Protein AF-A0A1Q6UYR3-F1 (afdb_monomer_lite)

Structure (mmCIF, N/CA/C/O backbone):
data_AF-A0A1Q6UYR3-F1
#
_entry.id   AF-A0A1Q6UYR3-F1
#
loop_
_atom_site.group_PDB
_atom_site.id
_atom_site.type_symbol
_atom_site.label_atom_id
_atom_site.label_alt_id
_atom_site.label_comp_id
_atom_site.label_asym_id
_atom_site.label_entity_id
_atom_site.label_seq_id
_atom_site.pdbx_PDB_ins_code
_atom_site.Cartn_x
_atom_site.Cartn_y
_atom_site.Cartn_z
_atom_site.occupancy
_atom_site.B_iso_or_equiv
_atom_site.auth_seq_id
_atom_site.auth_comp_id
_atom_site.auth_asym_id
_atom_site.auth_atom_id
_atom_site.pdbx_PDB_model_num
ATOM 1 N N . ASP A 1 1 ? -1.665 -17.205 -8.097 1.00 84.62 1 ASP A N 1
ATOM 2 C CA . ASP A 1 1 ? -2.607 -16.581 -7.150 1.00 84.62 1 ASP A CA 1
ATOM 3 C C . ASP A 1 1 ? -2.684 -15.087 -7.451 1.00 84.62 1 ASP A C 1
ATOM 5 O O . ASP A 1 1 ? -1.718 -14.364 -7.225 1.00 84.62 1 ASP A O 1
ATOM 9 N N . GLU A 1 2 ? -3.769 -14.660 -8.093 1.00 90.56 2 GLU A N 1
ATOM 10 C CA . GLU A 1 2 ? -3.937 -13.289 -8.588 1.00 90.56 2 GLU A CA 1
ATOM 11 C C . GLU A 1 2 ? -4.269 -12.287 -7.476 1.00 90.56 2 GLU A C 1
ATOM 13 O O . GLU A 1 2 ? -3.701 -11.195 -7.465 1.00 90.56 2 GLU A O 1
ATOM 18 N N . GLU A 1 3 ? -5.131 -12.653 -6.524 1.00 94.44 3 GLU A N 1
ATOM 19 C CA . GLU A 1 3 ? -5.503 -11.768 -5.414 1.00 94.44 3 GLU A CA 1
ATOM 20 C C . GLU A 1 3 ? -4.281 -11.439 -4.555 1.00 94.44 3 GLU A C 1
ATOM 22 O O . GLU A 1 3 ? -4.009 -10.272 -4.271 1.00 94.44 3 GLU A O 1
ATOM 27 N N . PHE A 1 4 ? -3.485 -12.460 -4.228 1.00 94.31 4 PHE A N 1
ATOM 28 C CA . PHE A 1 4 ? -2.240 -12.291 -3.484 1.00 94.31 4 PHE A CA 1
ATOM 29 C C . PHE A 1 4 ? -1.252 -11.367 -4.209 1.00 94.31 4 PHE A C 1
ATOM 31 O O . PHE A 1 4 ? -0.706 -10.435 -3.616 1.00 94.31 4 PHE A O 1
ATOM 38 N N . ARG A 1 5 ? -1.060 -11.578 -5.519 1.00 94.12 5 ARG A N 1
ATOM 39 C CA . ARG A 1 5 ? -0.213 -10.716 -6.354 1.00 94.12 5 ARG A CA 1
ATOM 40 C C . ARG A 1 5 ? -0.708 -9.270 -6.317 1.00 94.12 5 ARG A C 1
ATOM 42 O O . ARG A 1 5 ? 0.086 -8.363 -6.087 1.00 94.12 5 ARG A O 1
ATOM 49 N N . ASN A 1 6 ? -1.998 -9.039 -6.545 1.00 95.56 6 ASN A N 1
ATOM 50 C CA . ASN A 1 6 ? -2.559 -7.691 -6.621 1.00 95.56 6 ASN A CA 1
ATOM 51 C C . ASN A 1 6 ? -2.455 -6.953 -5.275 1.00 95.56 6 ASN A C 1
ATOM 53 O O . ASN A 1 6 ? -2.140 -5.763 -5.258 1.00 95.56 6 ASN A O 1
ATOM 57 N N . ALA A 1 7 ? -2.620 -7.664 -4.158 1.00 96.94 7 ALA A N 1
ATOM 58 C CA . ALA A 1 7 ? -2.421 -7.135 -2.811 1.00 96.94 7 ALA A CA 1
ATOM 59 C C . ALA A 1 7 ? -0.967 -6.734 -2.522 1.00 96.94 7 ALA A C 1
ATOM 61 O O . ALA A 1 7 ? -0.729 -5.733 -1.853 1.00 96.94 7 ALA A O 1
ATOM 62 N N . ILE A 1 8 ? 0.023 -7.457 -3.053 1.00 95.50 8 ILE A N 1
ATOM 63 C CA . ILE A 1 8 ? 1.422 -7.011 -2.980 1.00 95.50 8 ILE A CA 1
ATOM 64 C C . ILE A 1 8 ? 1.617 -5.776 -3.859 1.00 95.50 8 ILE A C 1
ATOM 66 O O . ILE A 1 8 ? 2.183 -4.781 -3.420 1.00 95.50 8 ILE A O 1
ATOM 70 N N . LEU A 1 9 ? 1.136 -5.806 -5.103 1.00 95.56 9 LEU A N 1
ATOM 71 C CA . LEU A 1 9 ? 1.392 -4.738 -6.071 1.00 95.56 9 LEU A CA 1
ATOM 72 C C . LEU A 1 9 ? 0.697 -3.415 -5.725 1.00 95.56 9 LEU A C 1
ATOM 74 O O . LEU A 1 9 ? 1.193 -2.354 -6.119 1.00 95.56 9 LEU A O 1
ATOM 78 N N . ILE A 1 10 ? -0.404 -3.436 -4.963 1.00 95.44 10 ILE A N 1
ATOM 79 C CA . ILE A 1 10 ? -1.096 -2.206 -4.558 1.00 95.44 10 ILE A CA 1
ATOM 80 C C . ILE A 1 10 ? -0.190 -1.294 -3.724 1.00 95.44 10 ILE A C 1
ATOM 82 O O . ILE A 1 10 ? -0.305 -0.074 -3.836 1.00 95.44 10 ILE A O 1
ATOM 86 N N . VAL A 1 11 ? 0.784 -1.835 -2.981 1.00 93.88 11 VAL A N 1
ATOM 87 C CA . VAL A 1 11 ? 1.705 -1.012 -2.178 1.00 93.88 11 VAL A CA 1
ATOM 88 C C . VAL A 1 11 ? 2.605 -0.135 -3.058 1.00 93.88 11 VAL A C 1
ATOM 90 O O . VAL A 1 11 ? 3.017 0.948 -2.644 1.00 93.88 11 VAL A O 1
ATOM 93 N N . GLY A 1 12 ? 2.885 -0.567 -4.294 1.00 93.06 12 GLY A N 1
ATOM 94 C CA . GLY A 1 12 ? 3.673 0.176 -5.284 1.00 93.06 12 GLY A CA 1
ATOM 95 C C . GLY A 1 12 ? 2.859 1.138 -6.154 1.00 93.06 12 GLY A C 1
ATOM 96 O O . GLY A 1 12 ? 3.438 1.972 -6.849 1.00 93.06 12 GLY A O 1
ATOM 97 N N . SER A 1 13 ? 1.528 1.063 -6.112 1.00 94.12 13 SER A N 1
ATOM 98 C CA . SER A 1 13 ? 0.644 1.777 -7.048 1.00 94.12 13 SER A CA 1
ATOM 99 C C . SER A 1 13 ? 0.713 3.307 -6.963 1.00 94.12 13 SER A C 1
ATOM 101 O O . SER A 1 13 ? 0.541 3.982 -7.979 1.00 94.12 13 SER A O 1
ATOM 103 N N . GLU A 1 14 ? 1.027 3.864 -5.791 1.00 92.75 14 GLU A N 1
ATOM 104 C CA . GLU A 1 14 ? 1.148 5.316 -5.560 1.00 92.75 14 GLU A CA 1
ATOM 105 C C . GLU A 1 14 ? 2.374 5.945 -6.248 1.00 92.75 14 GLU A C 1
ATOM 107 O O . GLU A 1 14 ? 2.479 7.169 -6.351 1.00 92.75 14 GLU A O 1
ATOM 112 N N . GLU A 1 15 ? 3.302 5.116 -6.737 1.00 90.88 15 GLU A N 1
ATOM 113 C CA . GLU A 1 15 ? 4.429 5.537 -7.573 1.00 90.88 15 GLU A CA 1
ATOM 114 C C . GLU A 1 15 ? 4.353 4.930 -8.977 1.00 90.88 15 GLU A C 1
ATOM 116 O O . GLU A 1 15 ? 4.501 5.663 -9.954 1.00 90.88 15 GLU A O 1
ATOM 121 N N . GLY A 1 16 ? 4.070 3.627 -9.096 1.00 92.44 16 GLY A N 1
ATOM 122 C CA . GLY A 1 16 ? 4.055 2.902 -10.372 1.00 92.44 16 GLY A CA 1
ATOM 123 C C . GLY A 1 16 ? 3.105 3.506 -11.405 1.00 92.44 16 GLY A C 1
ATOM 124 O O . GLY A 1 16 ? 3.464 3.638 -12.572 1.00 92.44 16 GLY A O 1
ATOM 125 N N . THR A 1 17 ? 1.948 4.011 -10.965 1.00 93.25 17 THR A N 1
ATOM 126 C CA . THR A 1 17 ? 0.961 4.696 -11.825 1.00 93.25 17 THR A CA 1
ATOM 127 C C . THR A 1 17 ? 1.547 5.898 -12.589 1.00 93.25 17 THR A C 1
ATOM 129 O O . THR A 1 17 ? 1.086 6.244 -13.683 1.00 93.25 17 THR A O 1
ATOM 132 N N . PHE A 1 18 ? 2.583 6.538 -12.040 1.00 93.25 18 PHE A N 1
ATOM 133 C CA . PHE A 1 18 ? 3.177 7.768 -12.570 1.00 93.25 18 PHE A CA 1
ATOM 134 C C . PHE A 1 18 ? 4.426 7.541 -13.420 1.00 93.25 18 PHE A C 1
ATOM 136 O O . PHE A 1 18 ? 4.964 8.513 -13.950 1.00 93.25 18 PHE A O 1
ATOM 143 N N . TYR A 1 19 ? 4.885 6.298 -13.560 1.00 92.25 19 TYR A N 1
ATOM 144 C CA . TYR A 1 19 ? 5.988 5.975 -14.456 1.00 92.25 19 TYR A CA 1
ATOM 145 C C . TYR A 1 19 ? 5.518 5.811 -15.906 1.00 92.25 19 TYR A C 1
ATOM 147 O O . TYR A 1 19 ? 4.339 5.575 -16.190 1.00 92.25 19 TYR A O 1
ATOM 155 N N . GLU A 1 20 ? 6.476 5.971 -16.814 1.00 87.62 20 GLU A N 1
ATOM 156 C CA . GLU A 1 20 ? 6.382 5.605 -18.225 1.00 87.62 20 GLU A CA 1
ATOM 157 C C . GLU A 1 20 ? 7.409 4.500 -18.516 1.00 87.62 20 GLU A C 1
ATOM 159 O O . GLU A 1 20 ? 8.449 4.482 -17.849 1.00 87.62 20 GLU A O 1
ATOM 164 N N . PRO A 1 21 ? 7.163 3.615 -19.500 1.00 88.69 21 PRO A N 1
ATOM 165 C CA . PRO A 1 21 ? 5.949 3.508 -20.321 1.00 88.69 21 PRO A CA 1
ATOM 166 C C . PRO A 1 21 ? 4.733 2.986 -19.535 1.00 88.69 21 PRO A C 1
ATOM 168 O O . PRO A 1 21 ? 4.877 2.312 -18.514 1.00 88.69 21 PRO A O 1
ATOM 171 N N . LYS A 1 22 ? 3.517 3.274 -20.021 1.00 86.81 22 LYS A N 1
ATOM 172 C CA . LYS A 1 22 ? 2.266 2.802 -19.403 1.00 86.81 22 LYS A CA 1
ATOM 173 C C . LYS A 1 22 ? 2.069 1.285 -19.511 1.00 86.81 22 LYS A C 1
ATOM 175 O O . LYS A 1 22 ? 1.404 0.787 -20.412 1.00 86.81 22 LYS A O 1
ATOM 180 N N . ASN A 1 23 ? 2.563 0.569 -18.506 1.00 92.25 23 ASN A N 1
ATOM 181 C CA . ASN A 1 23 ? 2.138 -0.782 -18.145 1.00 92.25 23 ASN A CA 1
ATOM 182 C C . ASN A 1 23 ? 2.006 -0.853 -16.616 1.00 92.25 23 ASN A C 1
ATOM 184 O O . ASN A 1 23 ? 2.998 -1.026 -15.918 1.00 92.25 23 ASN A O 1
ATOM 188 N N . ILE A 1 24 ? 0.792 -0.666 -16.083 1.00 91.88 24 ILE A N 1
ATOM 189 C CA . ILE A 1 24 ? 0.568 -0.460 -14.637 1.00 91.88 24 ILE A CA 1
ATOM 190 C C . ILE A 1 24 ? 1.012 -1.670 -13.809 1.00 91.88 24 ILE A C 1
ATOM 192 O O . ILE A 1 24 ? 1.631 -1.496 -12.761 1.00 91.88 24 ILE A O 1
ATOM 196 N N . LEU A 1 25 ? 0.725 -2.890 -14.271 1.00 92.62 25 LEU A N 1
ATOM 197 C CA . LEU A 1 25 ? 1.093 -4.105 -13.544 1.00 92.62 25 LEU A CA 1
ATOM 198 C C . LEU A 1 25 ? 2.617 -4.226 -13.431 1.00 92.62 25 LEU A C 1
ATOM 200 O O . LEU A 1 25 ? 3.139 -4.401 -12.329 1.00 92.62 25 LEU A O 1
ATOM 204 N N . VAL A 1 26 ? 3.328 -4.060 -14.550 1.00 95.31 26 VAL A N 1
ATOM 205 C CA . VAL A 1 26 ? 4.796 -4.105 -14.578 1.00 95.31 26 VAL A CA 1
ATOM 206 C C . VAL A 1 26 ? 5.396 -2.932 -13.806 1.00 95.31 26 VAL A C 1
ATOM 208 O O . VAL A 1 26 ? 6.329 -3.129 -13.034 1.00 95.31 26 VAL A O 1
ATOM 211 N N . ALA A 1 27 ? 4.846 -1.725 -13.943 1.00 95.62 27 ALA A N 1
ATOM 212 C CA . ALA A 1 27 ? 5.315 -0.546 -13.224 1.00 95.62 27 ALA A CA 1
ATOM 213 C C . ALA A 1 27 ? 5.203 -0.716 -11.707 1.00 95.62 27 ALA A C 1
ATOM 215 O O . ALA A 1 27 ? 6.163 -0.450 -10.986 1.00 95.62 27 ALA A O 1
ATOM 216 N N . ASN A 1 28 ? 4.071 -1.226 -11.219 1.00 94.88 28 ASN A N 1
ATOM 217 C CA . ASN A 1 28 ? 3.892 -1.514 -9.799 1.00 94.88 28 ASN A CA 1
ATOM 218 C C . ASN A 1 28 ? 4.854 -2.614 -9.332 1.00 94.88 28 ASN A C 1
ATOM 220 O O . ASN A 1 28 ? 5.463 -2.468 -8.276 1.00 94.88 28 ASN A O 1
ATOM 224 N N . MET A 1 29 ? 5.045 -3.673 -10.128 1.00 95.06 29 MET A N 1
ATOM 225 C CA . MET A 1 29 ? 5.997 -4.749 -9.827 1.00 95.06 29 MET A CA 1
ATOM 226 C C . MET A 1 29 ? 7.429 -4.222 -9.701 1.00 95.06 29 MET A C 1
ATOM 228 O O . MET A 1 29 ? 8.101 -4.501 -8.710 1.00 95.06 29 MET A O 1
ATOM 232 N N . VAL A 1 30 ? 7.883 -3.424 -10.669 1.00 95.19 30 VAL A N 1
ATOM 233 C CA . VAL A 1 30 ? 9.227 -2.833 -10.664 1.00 95.19 30 VAL A CA 1
ATOM 234 C C . VAL A 1 30 ? 9.400 -1.889 -9.477 1.00 95.19 30 VAL A C 1
ATOM 236 O O . VAL A 1 30 ? 10.421 -1.954 -8.799 1.00 95.19 30 VAL A O 1
ATOM 239 N N . VAL A 1 31 ? 8.407 -1.050 -9.172 1.00 92.81 31 VAL A N 1
ATOM 240 C CA . VAL A 1 31 ? 8.461 -0.155 -8.006 1.00 92.81 31 VAL A CA 1
ATOM 241 C C . VAL A 1 31 ? 8.577 -0.943 -6.704 1.00 92.81 31 VAL A C 1
ATOM 243 O O . VAL A 1 31 ? 9.425 -0.614 -5.874 1.00 92.81 31 VAL A O 1
ATOM 246 N N . VAL A 1 32 ? 7.763 -1.987 -6.516 1.00 92.06 32 VAL A N 1
ATOM 247 C CA . VAL A 1 32 ? 7.850 -2.849 -5.328 1.00 92.06 32 VAL A CA 1
ATOM 248 C C . VAL A 1 32 ? 9.231 -3.501 -5.239 1.00 92.06 32 VAL A C 1
ATOM 250 O O . VAL A 1 32 ? 9.834 -3.491 -4.166 1.00 92.06 32 VAL A O 1
ATOM 253 N N . ALA A 1 33 ? 9.771 -3.996 -6.355 1.00 91.12 33 ALA A N 1
ATOM 254 C CA . ALA A 1 33 ? 11.098 -4.601 -6.396 1.00 91.12 33 ALA A CA 1
ATOM 255 C C . ALA A 1 33 ? 12.211 -3.603 -6.032 1.00 91.12 33 ALA A C 1
ATOM 257 O O . ALA A 1 33 ? 13.054 -3.910 -5.194 1.00 91.12 33 ALA A O 1
ATOM 258 N N . ILE A 1 34 ? 12.196 -2.393 -6.603 1.00 88.94 34 ILE A N 1
ATOM 259 C CA . ILE A 1 34 ? 13.205 -1.361 -6.321 1.00 88.94 34 ILE A CA 1
ATOM 260 C C . ILE A 1 34 ? 13.150 -0.929 -4.855 1.00 88.94 34 ILE A C 1
ATOM 262 O O . ILE A 1 34 ? 14.204 -0.834 -4.222 1.00 88.94 34 ILE A O 1
ATOM 266 N N . ARG A 1 35 ? 11.948 -0.719 -4.298 1.00 81.31 35 ARG A N 1
ATOM 267 C CA . ARG A 1 35 ? 11.777 -0.344 -2.884 1.00 81.31 35 ARG A CA 1
ATOM 268 C C . ARG A 1 35 ? 12.382 -1.375 -1.935 1.00 81.31 35 ARG A C 1
ATOM 270 O O . ARG A 1 35 ? 13.012 -0.988 -0.962 1.00 81.31 35 ARG A O 1
ATOM 277 N N . ASN A 1 36 ? 12.243 -2.660 -2.249 1.00 80.19 36 ASN A N 1
ATOM 278 C CA . ASN A 1 36 ? 12.772 -3.758 -1.440 1.00 80.19 36 ASN A CA 1
ATOM 279 C C . ASN A 1 36 ? 14.188 -4.188 -1.885 1.00 80.19 36 ASN A C 1
ATOM 281 O O . ASN A 1 36 ? 14.574 -5.340 -1.695 1.00 80.19 36 ASN A O 1
ATOM 285 N N . SER A 1 37 ? 14.969 -3.288 -2.497 1.00 84.06 37 SER A N 1
ATOM 286 C CA . SER A 1 37 ? 16.325 -3.574 -2.986 1.00 84.06 37 SER A CA 1
ATOM 287 C C . SER A 1 37 ? 17.383 -2.636 -2.400 1.00 84.06 37 SER A C 1
ATOM 289 O O . SER A 1 37 ? 17.086 -1.554 -1.894 1.00 84.06 37 SER A O 1
ATOM 291 N N . LEU A 1 38 ? 18.656 -3.015 -2.547 1.00 82.62 38 LEU A N 1
ATOM 292 C CA . LEU A 1 38 ? 19.800 -2.183 -2.149 1.00 82.62 38 LEU A CA 1
ATOM 293 C C . LEU A 1 38 ? 19.911 -0.874 -2.940 1.00 82.62 38 LEU A C 1
ATOM 295 O O . LEU A 1 38 ? 20.546 0.061 -2.452 1.00 82.62 38 LEU A O 1
ATOM 299 N N . LEU A 1 39 ? 19.272 -0.766 -4.114 1.00 82.75 39 LEU A N 1
ATOM 300 C CA . LEU A 1 39 ? 19.261 0.476 -4.901 1.00 82.75 39 LEU A CA 1
ATOM 301 C C . LEU A 1 39 ? 18.698 1.646 -4.094 1.00 82.75 39 LEU A C 1
ATOM 303 O O . LEU A 1 39 ? 19.194 2.765 -4.197 1.00 82.75 39 LEU A O 1
ATOM 307 N N . GLU A 1 40 ? 17.717 1.367 -3.240 1.00 75.88 40 GLU A N 1
ATOM 308 C CA . GLU A 1 40 ? 17.123 2.353 -2.349 1.00 75.88 40 GLU A CA 1
ATOM 309 C C . GLU A 1 40 ? 18.147 2.882 -1.332 1.00 75.88 40 GLU A C 1
ATOM 311 O O . GLU A 1 40 ? 18.368 4.091 -1.228 1.00 75.88 40 GLU A O 1
ATOM 316 N N . GLY A 1 41 ? 18.880 1.977 -0.674 1.00 76.31 41 GLY A N 1
ATOM 317 C CA . GLY A 1 41 ? 19.965 2.333 0.243 1.00 76.31 41 GLY A CA 1
ATOM 318 C C . GLY A 1 41 ? 21.058 3.172 -0.427 1.00 76.31 41 GLY A C 1
ATOM 319 O O . GLY A 1 41 ? 21.507 4.173 0.137 1.00 76.31 41 GLY A O 1
ATOM 320 N N . VAL A 1 42 ? 21.427 2.832 -1.664 1.00 81.06 42 VAL A N 1
ATOM 321 C CA . VAL A 1 42 ? 22.422 3.571 -2.462 1.00 81.06 42 VAL A CA 1
ATOM 322 C C . VAL A 1 42 ? 21.911 4.943 -2.941 1.00 81.06 42 VAL A C 1
ATOM 324 O O . VAL A 1 42 ? 22.711 5.846 -3.197 1.00 81.06 42 VAL A O 1
ATOM 327 N N . SER A 1 43 ? 20.593 5.143 -3.000 1.00 77.81 43 SER A N 1
ATOM 328 C CA . SER A 1 43 ? 19.970 6.448 -3.279 1.00 77.81 43 SER A CA 1
ATOM 329 C C . SER A 1 43 ? 19.722 7.320 -2.044 1.00 77.81 43 SER A C 1
ATOM 331 O O . SER A 1 43 ? 19.231 8.446 -2.143 1.00 77.81 43 SER A O 1
ATOM 333 N N . SER A 1 44 ? 20.085 6.824 -0.860 1.00 74.69 44 SER A N 1
ATOM 334 C CA . SER A 1 44 ? 19.935 7.538 0.407 1.00 74.69 44 SER A CA 1
ATOM 335 C C . SER A 1 44 ? 21.183 8.352 0.775 1.00 74.69 44 SER A C 1
ATOM 337 O O . SER A 1 44 ? 22.274 8.171 0.227 1.00 74.69 44 SER A O 1
ATOM 339 N N . LYS A 1 45 ? 21.063 9.219 1.791 1.00 72.88 45 LYS A N 1
ATOM 340 C CA . LYS A 1 45 ? 22.217 9.922 2.389 1.00 72.88 45 LYS A CA 1
ATOM 341 C C . LYS A 1 45 ? 23.255 8.963 2.994 1.00 72.88 45 LYS A C 1
ATOM 343 O O . LYS A 1 45 ? 24.402 9.359 3.181 1.00 72.88 45 LYS A O 1
ATOM 348 N N . SER A 1 46 ? 22.868 7.713 3.246 1.00 74.50 46 SER A N 1
ATOM 349 C CA . SER A 1 46 ? 23.701 6.662 3.831 1.00 74.50 46 SER A CA 1
ATOM 350 C C . SER A 1 46 ? 24.319 5.722 2.788 1.00 74.50 46 SER A C 1
ATOM 352 O O . SER A 1 46 ? 24.811 4.663 3.158 1.00 74.50 46 SER A O 1
ATOM 354 N N . TYR A 1 47 ? 24.341 6.085 1.497 1.00 78.38 47 TYR A N 1
ATOM 355 C CA . TYR A 1 47 ? 24.788 5.220 0.387 1.00 78.38 47 TYR A CA 1
ATOM 356 C C . TYR A 1 47 ? 26.135 4.502 0.602 1.00 78.38 47 TYR A C 1
ATOM 358 O O . TYR A 1 47 ? 26.306 3.371 0.146 1.00 78.38 47 TYR A O 1
ATOM 366 N N . LYS A 1 48 ? 27.070 5.110 1.346 1.00 82.44 48 LYS A N 1
ATOM 367 C CA . LYS A 1 48 ? 28.363 4.496 1.700 1.00 82.44 48 LYS A CA 1
ATOM 368 C C . LYS A 1 48 ? 28.226 3.246 2.573 1.00 82.44 48 LYS A C 1
ATOM 370 O O . LYS A 1 48 ? 29.005 2.314 2.420 1.00 82.44 48 LYS A O 1
ATOM 375 N N . GLN A 1 49 ? 27.233 3.205 3.465 1.00 81.56 49 GLN A N 1
ATOM 376 C CA . GLN A 1 49 ? 26.958 2.042 4.323 1.00 81.56 49 GLN A CA 1
ATOM 377 C C . GLN A 1 49 ? 26.460 0.839 3.511 1.00 81.56 49 GLN A C 1
ATOM 379 O O . GLN A 1 49 ? 26.632 -0.299 3.927 1.00 81.56 49 GLN A O 1
ATOM 384 N N . TYR A 1 50 ? 25.906 1.093 2.324 1.00 78.25 50 TYR A N 1
ATOM 385 C CA . TYR A 1 50 ? 25.443 0.076 1.382 1.00 78.25 50 TYR A CA 1
ATOM 386 C C . TYR A 1 50 ? 26.522 -0.317 0.357 1.00 78.25 50 TYR A C 1
ATOM 388 O O . TYR A 1 50 ? 26.208 -0.874 -0.691 1.00 78.25 50 TYR A O 1
ATOM 396 N N . GLY A 1 51 ? 27.796 -0.010 0.632 1.00 80.56 51 GLY A N 1
ATOM 397 C CA . GLY A 1 51 ? 28.929 -0.411 -0.206 1.00 80.56 51 GLY A CA 1
ATOM 398 C C . GLY A 1 51 ? 29.087 0.386 -1.503 1.00 80.56 51 GLY A C 1
ATOM 399 O O . GLY A 1 51 ? 29.894 0.006 -2.349 1.00 80.56 51 GLY A O 1
ATOM 400 N N . SER A 1 52 ? 28.349 1.489 -1.676 1.00 82.81 52 SER A N 1
ATOM 401 C CA . SER A 1 52 ? 28.491 2.350 -2.851 1.00 82.81 52 SER A CA 1
ATOM 402 C C . SER A 1 52 ? 29.437 3.522 -2.596 1.00 82.81 52 SER A C 1
ATOM 404 O O . SER A 1 52 ? 29.317 4.245 -1.606 1.00 82.81 52 SER A O 1
ATOM 406 N N . ASN A 1 53 ? 30.330 3.772 -3.553 1.00 83.88 53 ASN A N 1
ATOM 407 C CA . ASN A 1 53 ? 31.178 4.967 -3.581 1.00 83.88 53 ASN A CA 1
ATOM 408 C C . ASN A 1 53 ? 30.501 6.161 -4.269 1.00 83.88 53 ASN A C 1
ATOM 410 O O . ASN A 1 53 ? 31.007 7.281 -4.197 1.00 83.88 53 ASN A O 1
ATOM 414 N N . THR A 1 54 ? 29.359 5.941 -4.919 1.00 82.31 54 THR A N 1
ATOM 415 C CA . THR A 1 54 ? 28.647 6.962 -5.687 1.00 82.31 54 THR A CA 1
ATOM 416 C C . THR A 1 54 ? 27.211 7.068 -5.205 1.00 82.31 54 THR A C 1
ATOM 418 O O . THR A 1 54 ? 26.476 6.082 -5.154 1.00 82.31 54 THR A O 1
ATOM 421 N N . TYR A 1 55 ? 26.814 8.290 -4.858 1.00 83.62 55 TYR A N 1
ATOM 422 C CA . TYR A 1 55 ? 25.428 8.606 -4.552 1.00 83.62 55 TYR A CA 1
ATOM 423 C C . TYR A 1 55 ? 24.576 8.477 -5.817 1.00 83.62 55 TYR A C 1
ATOM 425 O O . TYR A 1 55 ? 24.857 9.127 -6.828 1.00 83.62 55 TYR A O 1
ATOM 433 N N . LEU A 1 56 ? 23.531 7.654 -5.753 1.00 84.44 56 LEU A N 1
ATOM 434 C CA . LEU A 1 56 ? 22.587 7.498 -6.849 1.00 84.44 56 LEU A CA 1
ATOM 435 C C . LEU A 1 56 ? 21.439 8.490 -6.666 1.00 84.44 56 LEU A C 1
ATOM 437 O O . LEU A 1 56 ? 20.594 8.327 -5.795 1.00 84.44 56 LEU A O 1
ATOM 441 N N . ASN A 1 57 ? 21.426 9.549 -7.467 1.00 84.94 57 ASN A N 1
ATOM 442 C CA . ASN A 1 57 ? 20.400 10.580 -7.345 1.00 84.94 57 ASN A CA 1
ATOM 443 C C . ASN A 1 57 ? 19.017 10.096 -7.835 1.00 84.94 57 ASN A C 1
ATOM 445 O O . ASN A 1 57 ? 18.893 9.109 -8.567 1.00 84.94 57 ASN A O 1
ATOM 449 N N . ASP A 1 58 ? 17.976 10.848 -7.474 1.00 82.56 58 ASP A N 1
ATOM 450 C CA . ASP A 1 58 ? 16.584 10.564 -7.846 1.00 82.56 58 ASP A CA 1
ATOM 451 C C . ASP A 1 58 ? 16.355 10.470 -9.361 1.00 82.56 58 ASP A C 1
ATOM 453 O O . ASP A 1 58 ? 15.456 9.755 -9.806 1.00 82.56 58 ASP A O 1
ATOM 457 N N . PHE A 1 59 ? 17.129 11.203 -10.168 1.00 87.38 59 PHE A N 1
ATOM 458 C CA . PHE A 1 59 ? 17.031 11.131 -11.626 1.00 87.38 59 PHE A CA 1
ATOM 459 C C . PHE A 1 59 ? 17.506 9.765 -12.128 1.00 87.38 59 PHE A C 1
ATOM 461 O O . PHE A 1 59 ? 16.795 9.108 -12.883 1.00 87.38 59 PHE A O 1
ATOM 468 N N . SER A 1 60 ? 18.642 9.281 -11.632 1.00 90.00 60 SER A N 1
ATOM 469 C CA . SER A 1 60 ? 19.159 7.962 -11.983 1.00 90.00 60 SER A CA 1
ATOM 470 C C . SER A 1 60 ? 18.225 6.834 -11.538 1.00 90.00 60 SER A C 1
ATOM 472 O O . SER A 1 60 ? 18.009 5.898 -12.302 1.00 90.00 60 SER A O 1
ATOM 474 N N . ILE A 1 61 ? 17.613 6.928 -10.349 1.00 88.31 61 ILE A N 1
ATOM 475 C CA . ILE A 1 61 ? 16.596 5.954 -9.910 1.00 88.31 61 ILE A CA 1
ATOM 476 C C . ILE A 1 61 ? 15.397 5.940 -10.860 1.00 88.31 61 ILE A C 1
ATOM 478 O O . ILE A 1 61 ? 14.914 4.863 -11.215 1.00 88.31 61 ILE A O 1
ATOM 482 N N . LYS A 1 62 ? 14.929 7.108 -11.315 1.00 89.81 62 LYS A N 1
ATOM 483 C CA . LYS A 1 62 ? 13.824 7.191 -12.281 1.00 89.81 62 LYS A CA 1
ATOM 484 C C . LYS A 1 62 ? 14.184 6.544 -13.616 1.00 89.81 62 LYS A C 1
ATOM 486 O O . LYS A 1 62 ? 13.372 5.781 -14.131 1.00 89.81 62 LYS A O 1
ATOM 491 N N . GLU A 1 63 ? 15.384 6.788 -14.139 1.00 92.94 63 GLU A N 1
ATOM 492 C CA . GLU A 1 63 ? 15.841 6.188 -15.400 1.00 92.94 63 GLU A CA 1
ATOM 493 C C . GLU A 1 63 ? 16.024 4.668 -15.290 1.00 92.94 63 GLU A C 1
ATOM 495 O O . GLU A 1 63 ? 15.608 3.933 -16.187 1.00 92.94 63 GLU A O 1
ATOM 500 N N . ILE A 1 64 ? 16.562 4.174 -14.168 1.00 92.81 64 ILE A N 1
ATOM 501 C CA . ILE A 1 64 ? 16.644 2.732 -13.883 1.00 92.81 64 ILE A CA 1
ATOM 502 C C . ILE A 1 64 ? 15.240 2.126 -13.822 1.00 92.81 64 ILE A C 1
ATOM 504 O O . ILE A 1 64 ? 14.985 1.099 -14.449 1.00 92.81 64 ILE A O 1
ATOM 508 N N . THR A 1 65 ? 14.317 2.779 -13.110 1.00 93.12 65 THR A N 1
ATOM 509 C CA . THR A 1 65 ? 12.927 2.323 -12.980 1.00 93.12 65 THR A CA 1
ATOM 510 C C . THR A 1 65 ? 12.252 2.255 -14.346 1.00 93.12 65 THR A C 1
ATOM 512 O O . THR A 1 65 ? 11.695 1.220 -14.699 1.00 93.12 65 THR A O 1
ATOM 515 N N . LYS A 1 66 ? 12.361 3.314 -15.155 1.00 95.12 66 LYS A N 1
ATOM 516 C CA . LYS A 1 66 ? 11.831 3.364 -16.523 1.00 95.12 66 LYS A CA 1
ATOM 517 C C . LYS A 1 66 ? 12.417 2.258 -17.401 1.00 95.12 66 LYS A C 1
ATOM 519 O O . LYS A 1 66 ? 11.664 1.517 -18.023 1.00 95.12 66 LYS A O 1
ATOM 524 N N . SER A 1 67 ? 13.739 2.098 -17.399 1.00 95.94 67 SER A N 1
ATOM 525 C CA . SER A 1 67 ? 14.426 1.074 -18.198 1.00 95.94 67 SER A CA 1
ATOM 526 C C . SER A 1 67 ? 14.003 -0.342 -17.798 1.00 95.94 67 SER A C 1
ATOM 528 O O . SER A 1 67 ? 13.775 -1.195 -18.655 1.00 95.94 67 SER A O 1
ATOM 530 N N . ALA A 1 68 ? 13.840 -0.597 -16.496 1.00 95.88 68 ALA A N 1
ATOM 531 C CA . ALA A 1 68 ? 13.333 -1.869 -15.996 1.00 95.88 68 ALA A CA 1
ATOM 532 C C . ALA A 1 68 ? 11.880 -2.109 -16.435 1.00 95.88 68 ALA A C 1
ATOM 534 O O . ALA A 1 68 ? 11.557 -3.205 -16.888 1.00 95.88 68 ALA A O 1
ATOM 535 N N . ILE A 1 69 ? 11.015 -1.091 -16.375 1.00 96.44 69 ILE A N 1
ATOM 536 C CA . ILE A 1 69 ? 9.634 -1.193 -16.868 1.00 96.44 69 ILE A CA 1
ATOM 537 C C . ILE A 1 69 ? 9.620 -1.501 -18.366 1.00 96.44 69 ILE A C 1
ATOM 539 O O . ILE A 1 69 ? 8.900 -2.405 -18.783 1.00 96.44 69 ILE A O 1
ATOM 543 N N . GLU A 1 70 ? 10.419 -0.806 -19.177 1.00 96.69 70 GLU A N 1
ATOM 544 C CA . GLU A 1 70 ? 10.532 -1.059 -20.620 1.00 96.69 70 GLU A CA 1
ATOM 545 C C . GLU A 1 70 ? 11.004 -2.482 -20.929 1.00 96.69 70 GLU A C 1
ATOM 547 O O . GLU A 1 70 ? 10.499 -3.111 -21.859 1.00 96.69 70 GLU A O 1
ATOM 552 N N . TYR A 1 71 ? 11.963 -2.993 -20.155 1.00 96.38 71 TYR A N 1
ATOM 553 C CA . TYR A 1 71 ? 12.470 -4.353 -20.297 1.00 96.38 71 TYR A CA 1
ATOM 554 C C . TYR A 1 71 ? 11.398 -5.391 -19.943 1.00 96.38 71 TYR A C 1
ATOM 556 O O . TYR A 1 71 ? 11.042 -6.220 -20.779 1.00 96.38 71 TYR A O 1
ATOM 564 N N . PHE A 1 72 ? 10.830 -5.315 -18.735 1.00 95.62 72 PHE A N 1
ATOM 565 C CA . PHE A 1 72 ? 9.847 -6.292 -18.259 1.00 95.62 72 PHE A CA 1
ATOM 566 C C . PHE A 1 72 ? 8.502 -6.198 -18.985 1.00 95.62 72 PHE A C 1
ATOM 568 O O . PHE A 1 72 ? 7.794 -7.193 -19.064 1.00 95.62 72 PHE A O 1
ATOM 575 N N . SER A 1 73 ? 8.164 -5.052 -19.584 1.00 95.38 73 SER A N 1
ATOM 576 C CA . SER A 1 73 ? 6.953 -4.914 -20.409 1.00 95.38 73 SER A CA 1
ATOM 577 C C . SER A 1 73 ? 7.003 -5.726 -21.704 1.00 95.38 73 SER A C 1
ATOM 579 O O . SER A 1 73 ? 5.965 -5.927 -22.324 1.00 95.38 73 SER A O 1
ATOM 581 N N . LYS A 1 74 ? 8.191 -6.176 -22.128 1.00 94.94 74 LYS A N 1
ATOM 582 C CA . LYS A 1 74 ? 8.377 -7.033 -23.310 1.00 94.94 74 LYS A CA 1
ATOM 583 C C . LYS A 1 74 ? 8.317 -8.525 -22.973 1.00 94.94 74 LYS A C 1
ATOM 585 O O . LYS A 1 74 ? 8.422 -9.344 -23.880 1.00 94.94 74 LYS A O 1
ATOM 590 N N . ILE A 1 75 ? 8.200 -8.874 -21.692 1.00 93.44 75 ILE A N 1
ATOM 591 C CA . ILE A 1 75 ? 8.203 -10.252 -21.203 1.00 93.44 75 ILE A CA 1
ATOM 592 C C . ILE A 1 75 ? 6.768 -10.655 -20.870 1.00 93.44 75 ILE A C 1
ATOM 594 O O . ILE A 1 75 ? 6.071 -9.937 -20.150 1.00 93.44 75 ILE A O 1
ATOM 598 N N . ASP A 1 76 ? 6.343 -11.828 -21.338 1.00 91.38 76 ASP A N 1
ATOM 599 C CA . ASP A 1 76 ? 5.112 -12.448 -20.854 1.00 91.38 76 ASP A CA 1
ATOM 600 C C . ASP A 1 76 ? 5.355 -13.028 -19.452 1.00 91.38 76 ASP A C 1
ATOM 602 O O . ASP A 1 76 ? 5.858 -14.139 -19.270 1.00 91.38 76 ASP A O 1
ATOM 606 N N . LEU A 1 77 ? 5.040 -12.227 -18.432 1.00 89.25 77 LEU A N 1
ATOM 607 C CA . LEU A 1 77 ? 5.195 -12.624 -17.033 1.00 89.25 77 LEU A CA 1
ATOM 608 C C . LEU A 1 77 ? 4.274 -13.789 -16.648 1.00 89.25 77 LEU A C 1
ATOM 610 O O . LEU A 1 77 ? 4.592 -14.517 -15.709 1.00 89.25 77 LEU A O 1
ATOM 614 N N . PHE A 1 78 ? 3.144 -13.967 -17.340 1.00 87.69 78 PHE A N 1
ATOM 615 C CA . PHE A 1 78 ? 2.226 -15.066 -17.067 1.00 87.69 78 PHE A CA 1
ATOM 616 C C . PHE A 1 78 ? 2.811 -16.380 -17.579 1.00 87.69 78 PHE A C 1
ATOM 618 O O . PHE A 1 78 ? 2.917 -17.336 -16.809 1.00 87.69 78 PHE A O 1
ATOM 625 N N . GLU A 1 79 ? 3.271 -16.409 -18.830 1.00 91.31 79 GLU A N 1
ATOM 626 C CA . GLU A 1 79 ? 3.968 -17.569 -19.390 1.00 91.31 79 GLU A CA 1
ATOM 627 C C . GLU A 1 79 ? 5.207 -17.918 -18.559 1.00 91.31 79 GLU A C 1
ATOM 629 O O . GLU A 1 79 ? 5.358 -19.064 -18.135 1.00 91.31 79 GLU A O 1
ATOM 634 N N . LEU A 1 80 ? 6.035 -16.919 -18.227 1.00 90.12 80 LEU A N 1
ATOM 635 C CA . LEU A 1 80 ? 7.219 -17.124 -17.396 1.00 90.12 80 LEU A CA 1
ATOM 636 C C . LEU A 1 80 ? 6.857 -17.724 -16.033 1.00 90.12 80 LEU A C 1
ATOM 638 O O . LEU A 1 80 ? 7.547 -18.629 -15.569 1.00 90.12 80 LEU A O 1
ATOM 642 N N . SER A 1 81 ? 5.767 -17.269 -15.404 1.00 87.50 81 SER A N 1
ATOM 643 C CA . SER A 1 81 ? 5.340 -17.791 -14.102 1.00 87.50 81 SER A CA 1
ATOM 644 C C . SER A 1 81 ? 4.972 -19.276 -14.134 1.00 87.50 81 SER A C 1
ATOM 646 O O . SER A 1 81 ? 5.226 -19.974 -13.156 1.00 87.50 81 SER A O 1
ATOM 648 N N . ASN A 1 82 ? 4.463 -19.781 -15.265 1.00 88.19 82 ASN A N 1
ATOM 649 C CA . ASN A 1 82 ? 4.124 -21.197 -15.435 1.00 88.19 82 ASN A CA 1
ATOM 650 C C . ASN A 1 82 ? 5.364 -22.099 -15.555 1.00 88.19 82 ASN A C 1
ATOM 652 O O . ASN A 1 82 ? 5.261 -23.309 -15.369 1.00 88.19 82 ASN A O 1
ATOM 656 N N . LEU A 1 83 ? 6.532 -21.525 -15.861 1.00 89.00 83 LEU A N 1
ATOM 657 C CA . LEU A 1 83 ? 7.803 -22.247 -15.974 1.00 89.00 83 LEU A CA 1
ATOM 658 C C . LEU A 1 83 ? 8.576 -22.307 -14.647 1.00 89.00 83 LEU A C 1
ATOM 660 O O . LEU A 1 83 ? 9.568 -23.030 -14.543 1.00 89.00 83 LEU A O 1
ATOM 664 N N . LEU A 1 84 ? 8.158 -21.538 -13.638 1.00 85.50 84 LEU A N 1
ATOM 665 C CA . LEU A 1 84 ? 8.851 -21.463 -12.357 1.00 85.50 84 LEU A CA 1
ATOM 666 C C . LEU A 1 84 ? 8.421 -22.607 -11.437 1.00 85.50 84 LEU A C 1
ATOM 668 O O . LEU A 1 84 ? 7.241 -22.791 -11.148 1.00 85.50 84 LEU A O 1
ATOM 672 N N . ILE A 1 85 ? 9.403 -23.333 -10.904 1.00 83.75 85 ILE A N 1
ATOM 673 C CA . ILE A 1 85 ? 9.189 -24.253 -9.787 1.00 83.75 85 ILE A CA 1
ATOM 674 C C . ILE A 1 85 ? 9.292 -23.431 -8.503 1.00 83.75 85 ILE A C 1
ATOM 676 O O . ILE A 1 85 ? 10.374 -22.970 -8.135 1.00 83.75 85 ILE A O 1
ATOM 680 N N . LEU A 1 86 ? 8.154 -23.218 -7.845 1.00 81.00 86 LEU A N 1
ATOM 681 C CA . LEU A 1 86 ? 8.090 -22.476 -6.592 1.00 81.00 86 LEU A CA 1
ATOM 682 C C . LEU A 1 86 ? 8.578 -23.350 -5.436 1.00 81.00 86 LEU A C 1
ATOM 684 O O . LEU A 1 86 ? 7.977 -24.369 -5.107 1.00 81.00 86 LEU A O 1
ATOM 688 N N . ASP A 1 87 ? 9.660 -22.917 -4.802 1.00 85.88 87 ASP A N 1
ATOM 689 C CA . ASP A 1 87 ? 10.058 -23.398 -3.484 1.00 85.88 87 ASP A CA 1
ATOM 690 C C . ASP A 1 87 ? 9.356 -22.525 -2.438 1.00 85.88 87 ASP A C 1
ATOM 692 O O . ASP A 1 87 ? 9.757 -21.382 -2.213 1.00 85.88 87 ASP A O 1
ATOM 696 N N . GLU A 1 88 ? 8.291 -23.044 -1.821 1.00 82.50 88 GLU A N 1
ATOM 697 C CA . GLU A 1 88 ? 7.492 -22.304 -0.831 1.00 82.50 88 GLU A CA 1
ATOM 698 C C . GLU A 1 88 ? 8.341 -21.788 0.341 1.00 82.50 88 GLU A C 1
ATOM 700 O O . GLU A 1 88 ? 8.081 -20.709 0.876 1.00 82.50 88 GLU A O 1
ATOM 705 N N . SER A 1 89 ? 9.422 -22.496 0.695 1.00 84.31 89 SER A N 1
ATOM 706 C CA . SER A 1 89 ? 10.340 -22.057 1.754 1.00 84.31 89 SER A CA 1
ATOM 707 C C . SER A 1 89 ? 11.080 -20.759 1.401 1.00 84.31 89 SER A C 1
ATOM 709 O O . SER A 1 89 ? 11.538 -20.042 2.291 1.00 84.31 89 SER A O 1
ATOM 711 N N . LYS A 1 90 ? 11.151 -20.421 0.108 1.00 86.38 90 LYS A N 1
ATOM 712 C CA . LYS A 1 90 ? 11.790 -19.214 -0.431 1.00 86.38 90 LYS A CA 1
ATOM 713 C C . LYS A 1 90 ? 10.791 -18.142 -0.869 1.00 86.38 90 LYS A C 1
ATOM 715 O O . LYS A 1 90 ? 11.226 -17.080 -1.317 1.00 86.38 90 LYS A O 1
ATOM 720 N N . ASP A 1 91 ? 9.481 -18.359 -0.723 1.00 89.31 91 ASP A N 1
ATOM 721 C CA . ASP A 1 91 ? 8.471 -17.330 -0.999 1.00 89.31 91 ASP A CA 1
ATOM 722 C C . ASP A 1 91 ? 8.426 -16.311 0.152 1.00 89.31 91 ASP A C 1
ATOM 724 O O . ASP A 1 91 ? 7.599 -16.369 1.064 1.00 89.31 91 ASP A O 1
ATOM 728 N N . VAL A 1 92 ? 9.372 -15.369 0.118 1.00 89.19 92 VAL A N 1
ATOM 729 C CA . VAL A 1 92 ? 9.537 -14.321 1.134 1.00 89.19 92 VAL A CA 1
ATOM 730 C C . VAL A 1 92 ? 8.243 -13.530 1.335 1.00 89.19 92 VAL A C 1
ATOM 732 O O . VAL A 1 92 ? 7.839 -13.301 2.473 1.00 89.19 92 VAL A O 1
ATOM 735 N N . TYR A 1 93 ? 7.555 -13.154 0.253 1.00 92.06 93 TYR A N 1
ATOM 736 C CA . TYR A 1 93 ? 6.331 -12.360 0.348 1.00 92.06 93 TYR A CA 1
ATOM 737 C C . TYR A 1 93 ? 5.202 -13.137 1.021 1.00 92.06 93 TYR A C 1
ATOM 739 O O . TYR A 1 93 ? 4.508 -12.579 1.873 1.00 92.06 93 TYR A O 1
ATOM 747 N N . ARG A 1 94 ? 5.017 -14.419 0.688 1.00 92.88 94 ARG A N 1
ATOM 748 C CA . ARG A 1 94 ? 3.984 -15.256 1.319 1.00 92.88 94 ARG A CA 1
ATOM 749 C C . ARG A 1 94 ? 4.301 -15.540 2.777 1.00 92.88 94 ARG A C 1
ATOM 751 O O . ARG A 1 94 ? 3.423 -15.388 3.624 1.00 92.88 94 ARG A O 1
ATOM 758 N N . ASN A 1 95 ? 5.558 -15.846 3.085 1.00 93.56 95 ASN A N 1
ATOM 759 C CA . ASN A 1 95 ? 6.004 -16.097 4.453 1.00 93.56 95 ASN A CA 1
ATOM 760 C C . ASN A 1 95 ? 5.825 -14.872 5.357 1.00 93.56 95 ASN A C 1
ATOM 762 O O . ASN A 1 95 ? 5.369 -15.021 6.488 1.00 93.56 95 ASN A O 1
ATOM 766 N N . ILE A 1 96 ? 6.119 -13.664 4.865 1.00 94.50 96 ILE A N 1
ATOM 767 C CA . ILE A 1 96 ? 5.852 -12.418 5.599 1.00 94.50 96 ILE A CA 1
ATOM 768 C C . ILE A 1 96 ? 4.341 -12.185 5.727 1.00 94.50 96 ILE A C 1
ATOM 770 O O . ILE A 1 96 ? 3.853 -11.937 6.826 1.00 94.50 96 ILE A O 1
ATOM 774 N N . SER A 1 97 ? 3.584 -12.298 4.631 1.00 96.19 97 SER A N 1
ATOM 775 C CA . SER A 1 97 ? 2.138 -12.017 4.623 1.00 96.19 97 SER A CA 1
ATOM 776 C C . SER A 1 97 ? 1.354 -12.911 5.584 1.00 96.19 97 SER A C 1
ATOM 778 O O . SER A 1 97 ? 0.419 -12.452 6.235 1.00 96.19 97 SER A O 1
ATOM 780 N N . ASN A 1 98 ? 1.768 -14.172 5.732 1.00 95.25 98 ASN A N 1
ATOM 781 C CA . ASN A 1 98 ? 1.157 -15.122 6.662 1.00 95.25 98 ASN A CA 1
ATOM 782 C C . ASN A 1 98 ? 1.300 -14.710 8.139 1.00 95.25 98 ASN A C 1
ATOM 784 O O . ASN A 1 98 ? 0.497 -15.145 8.963 1.00 95.25 98 ASN A O 1
ATOM 788 N N . LYS A 1 99 ? 2.284 -13.867 8.488 1.00 96.12 99 LYS A N 1
ATOM 789 C CA . LYS A 1 99 ? 2.442 -13.320 9.848 1.00 96.12 99 LYS A CA 1
ATOM 790 C C . LYS A 1 99 ? 1.432 -12.208 10.161 1.00 96.12 99 LYS A C 1
ATOM 792 O O . LYS A 1 99 ? 1.157 -11.970 11.333 1.00 96.12 99 LYS A O 1
ATOM 797 N N . TYR A 1 100 ? 0.887 -11.547 9.134 1.00 97.69 100 TYR A N 1
ATOM 798 C CA . TYR A 1 100 ? 0.039 -10.351 9.248 1.00 97.69 100 TYR A CA 1
ATOM 799 C C . TYR A 1 100 ? -1.279 -10.525 8.467 1.00 97.69 100 TYR A C 1
ATOM 801 O O . TYR A 1 100 ? -1.514 -9.863 7.447 1.00 97.69 100 TYR A O 1
ATOM 809 N N . PRO A 1 101 ? -2.144 -11.466 8.890 1.00 97.44 101 PRO A N 1
ATOM 810 C CA . PRO A 1 101 ? -3.319 -11.856 8.119 1.00 97.44 101 PRO A CA 1
ATOM 811 C C . PRO A 1 101 ? -4.389 -10.758 8.033 1.00 97.44 101 PRO A C 1
ATOM 813 O O . PRO A 1 101 ? -5.113 -10.699 7.036 1.00 97.44 101 PRO A O 1
ATOM 816 N N . THR A 1 102 ? -4.511 -9.889 9.041 1.00 98.25 102 THR A N 1
ATOM 817 C CA . THR A 1 102 ? -5.476 -8.777 9.035 1.00 98.25 102 THR A CA 1
ATOM 818 C C . THR A 1 102 ? -5.051 -7.719 8.021 1.00 98.25 102 THR A C 1
ATOM 820 O O . THR A 1 102 ? -5.857 -7.313 7.182 1.00 98.25 102 THR A O 1
ATOM 823 N N . ALA A 1 103 ? -3.770 -7.338 8.037 1.00 98.38 103 ALA A N 1
ATOM 824 C CA . ALA A 1 103 ? -3.178 -6.431 7.061 1.00 98.38 103 ALA A CA 1
ATOM 825 C C . ALA A 1 103 ? -3.310 -6.977 5.638 1.00 98.38 103 ALA A C 1
ATOM 827 O O . ALA A 1 103 ? -3.785 -6.280 4.739 1.00 98.38 103 ALA A O 1
ATOM 828 N N . MET A 1 104 ? -2.940 -8.245 5.439 1.00 98.00 104 MET A N 1
ATOM 829 C CA . MET A 1 104 ? -2.972 -8.860 4.119 1.00 98.00 104 MET A CA 1
ATOM 830 C C . MET A 1 104 ? -4.395 -8.941 3.562 1.00 98.00 104 MET A C 1
ATOM 832 O O . MET A 1 104 ? -4.623 -8.628 2.394 1.00 98.00 104 MET A O 1
ATOM 836 N N . LYS A 1 105 ? -5.377 -9.289 4.400 1.00 97.94 105 LYS A N 1
ATOM 837 C CA . LYS A 1 105 ? -6.783 -9.278 3.995 1.00 97.94 105 LYS A CA 1
ATOM 838 C C . LYS A 1 105 ? -7.238 -7.889 3.558 1.00 97.94 105 LYS A C 1
ATOM 840 O O . LYS A 1 105 ? -7.872 -7.767 2.514 1.00 97.94 105 LYS A O 1
ATOM 845 N N . ALA A 1 106 ? -6.895 -6.853 4.317 1.00 98.31 106 ALA A N 1
ATOM 846 C CA . ALA A 1 106 ? -7.247 -5.485 3.965 1.00 98.31 106 ALA A CA 1
ATOM 847 C C . ALA A 1 106 ? -6.622 -5.054 2.626 1.00 98.31 106 ALA A C 1
ATOM 849 O O . ALA A 1 106 ? -7.293 -4.420 1.817 1.00 98.31 106 ALA A O 1
ATOM 850 N N . LEU A 1 107 ? -5.373 -5.448 2.347 1.00 98.31 107 LEU A N 1
ATOM 851 C CA . LEU A 1 107 ? -4.722 -5.176 1.060 1.00 98.31 107 LEU A CA 1
ATOM 852 C C . LEU A 1 107 ? -5.340 -5.958 -0.105 1.00 98.31 107 LEU A C 1
ATOM 854 O O . LEU A 1 107 ? -5.452 -5.406 -1.199 1.00 98.31 107 LEU A O 1
ATOM 858 N N . ILE A 1 108 ? -5.775 -7.205 0.112 1.00 98.06 108 ILE A N 1
ATOM 859 C CA . ILE A 1 108 ? -6.536 -7.975 -0.885 1.00 98.06 108 ILE A CA 1
ATOM 860 C C . ILE A 1 108 ? -7.817 -7.230 -1.244 1.00 98.06 108 ILE A C 1
ATOM 862 O O . ILE A 1 108 ? -8.058 -6.979 -2.424 1.00 98.06 108 ILE A O 1
ATOM 866 N N . GLU A 1 109 ? -8.601 -6.816 -0.250 1.00 98.00 109 GLU A N 1
ATOM 867 C CA . GLU A 1 109 ? -9.838 -6.072 -0.494 1.00 98.00 109 GLU A CA 1
ATOM 868 C C . GLU A 1 109 ? -9.560 -4.708 -1.140 1.00 98.00 109 GLU A C 1
ATOM 870 O O . GLU A 1 109 ? -10.240 -4.325 -2.090 1.00 98.00 109 GLU A O 1
ATOM 875 N N . LEU A 1 110 ? -8.503 -4.003 -0.718 1.00 97.94 110 LEU A N 1
ATOM 876 C CA . LEU A 1 110 ? -8.104 -2.732 -1.328 1.00 97.94 110 LEU A CA 1
ATOM 877 C C . LEU A 1 110 ? -7.721 -2.910 -2.802 1.00 97.94 110 LEU A C 1
ATOM 879 O O . LEU A 1 110 ? -8.031 -2.059 -3.634 1.00 97.94 110 LEU A O 1
ATOM 883 N N . SER A 1 111 ? -7.065 -4.021 -3.144 1.00 96.44 111 SER A N 1
ATOM 884 C CA . SER A 1 111 ? -6.654 -4.317 -4.519 1.00 96.44 111 SER A CA 1
ATOM 885 C C . SER A 1 111 ? -7.832 -4.578 -5.466 1.00 96.44 111 SER A C 1
ATOM 887 O O . SER A 1 111 ? -7.668 -4.472 -6.681 1.00 96.44 111 SER A O 1
ATOM 889 N N . LYS A 1 112 ? -9.026 -4.862 -4.925 1.00 96.25 112 LYS A N 1
ATOM 890 C CA . LYS A 1 112 ? -10.275 -4.995 -5.690 1.00 96.25 112 LYS A CA 1
ATOM 891 C C . LYS A 1 112 ? -10.900 -3.634 -6.020 1.00 96.25 112 LYS A C 1
ATOM 893 O O . LYS A 1 112 ? -11.844 -3.574 -6.813 1.00 96.25 112 LYS A O 1
ATOM 898 N N . CYS A 1 113 ? -10.418 -2.532 -5.435 1.00 94.88 113 CYS A N 1
ATOM 899 C CA . CYS A 1 113 ? -10.852 -1.190 -5.815 1.00 94.88 113 CYS A CA 1
ATOM 900 C C . CYS A 1 113 ? -10.421 -0.866 -7.254 1.00 94.88 113 CYS A C 1
ATOM 902 O O . CYS A 1 113 ? -9.265 -1.028 -7.640 1.00 94.88 113 CYS A O 1
ATOM 904 N N . SER A 1 114 ? -11.339 -0.313 -8.036 1.00 88.94 114 SER A N 1
ATOM 905 C CA . SER A 1 114 ? -11.149 0.094 -9.430 1.00 88.94 114 SER A CA 1
ATOM 906 C C . SER A 1 114 ? -11.804 1.453 -9.680 1.00 88.94 114 SER A C 1
ATOM 908 O O . SER A 1 114 ? -12.433 2.019 -8.794 1.00 88.94 114 SER A O 1
ATOM 910 N N . GLU A 1 115 ? -11.671 2.018 -10.881 1.00 84.38 115 GLU A N 1
ATOM 911 C CA . GLU A 1 115 ? -12.319 3.302 -11.195 1.00 84.38 115 GLU A CA 1
ATOM 912 C C . GLU A 1 115 ? -13.854 3.248 -11.161 1.00 84.38 115 GLU A C 1
ATOM 914 O O . GLU A 1 115 ? -14.490 4.285 -10.957 1.00 84.38 115 GLU A O 1
ATOM 919 N N . SER A 1 116 ? -14.441 2.064 -11.367 1.00 87.81 116 SER A N 1
ATOM 920 C CA . SER A 1 116 ? -15.889 1.836 -11.326 1.00 87.81 116 SER A CA 1
ATOM 921 C C . SER A 1 116 ? -16.398 1.466 -9.935 1.00 87.81 116 SER A C 1
ATOM 923 O O . SER A 1 116 ? -17.567 1.706 -9.645 1.00 87.81 116 SER A O 1
ATOM 925 N N . ASN A 1 117 ? -15.538 0.917 -9.073 1.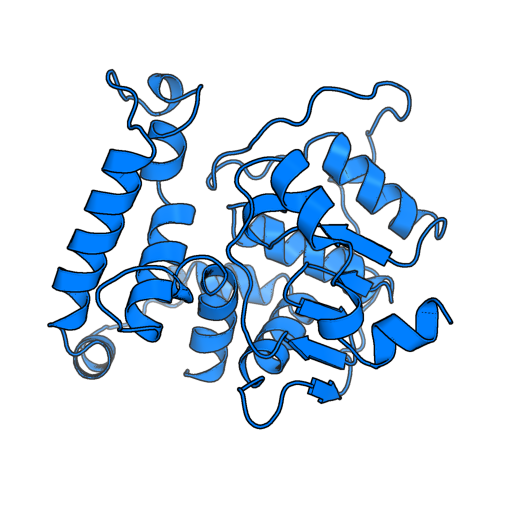00 92.38 117 ASN A N 1
ATOM 926 C CA . ASN A 1 117 ? -15.869 0.638 -7.684 1.00 92.38 117 ASN A CA 1
ATOM 927 C C . ASN A 1 117 ? -14.707 1.005 -6.757 1.00 92.38 117 ASN A C 1
ATOM 929 O O . ASN A 1 117 ? -13.711 0.286 -6.678 1.00 92.38 117 ASN A O 1
ATOM 933 N N . LEU A 1 118 ? -14.842 2.140 -6.077 1.00 95.06 118 LEU A N 1
ATOM 934 C CA . LEU A 1 118 ? -13.780 2.751 -5.279 1.00 95.06 118 LEU A CA 1
ATOM 935 C C . LEU A 1 118 ? -13.762 2.284 -3.823 1.00 95.06 118 LEU A C 1
ATOM 937 O O . LEU A 1 118 ? -12.799 2.588 -3.123 1.00 95.06 118 LEU A O 1
ATOM 941 N N . GLU A 1 119 ? -14.807 1.594 -3.367 1.00 95.62 119 GLU A N 1
ATOM 942 C CA . GLU A 1 119 ? -15.038 1.277 -1.959 1.00 95.62 119 GLU A CA 1
ATOM 943 C C . GLU A 1 119 ? -15.506 -0.179 -1.816 1.00 95.62 119 GLU A C 1
ATOM 945 O O . GLU A 1 119 ? -16.274 -0.675 -2.638 1.00 95.62 119 GLU A O 1
ATOM 950 N N . HIS A 1 120 ? -15.073 -0.866 -0.759 1.00 94.25 120 HIS A N 1
ATOM 951 C CA . HIS A 1 120 ? -15.533 -2.221 -0.445 1.00 94.25 120 HIS A CA 1
ATOM 952 C C . HIS A 1 120 ? -15.723 -2.391 1.057 1.00 94.25 120 HIS A C 1
ATOM 954 O O . HIS A 1 120 ? -14.824 -2.093 1.844 1.00 94.25 120 HIS A O 1
ATOM 960 N N . ASP A 1 121 ? -16.878 -2.925 1.448 1.00 96.12 121 ASP A N 1
ATOM 961 C CA . ASP A 1 121 ? -17.098 -3.482 2.781 1.00 96.12 121 ASP A CA 1
ATOM 962 C C . ASP A 1 121 ? -16.754 -4.973 2.782 1.00 96.12 121 ASP A C 1
ATOM 964 O O . ASP A 1 121 ? -17.054 -5.704 1.836 1.00 96.12 121 ASP A O 1
ATOM 968 N N . TYR A 1 122 ? -16.160 -5.447 3.872 1.00 97.12 122 TYR A N 1
ATOM 969 C CA . TYR A 1 122 ? -15.766 -6.839 4.012 1.00 97.12 122 TYR A CA 1
ATOM 970 C C . TYR A 1 122 ? -15.804 -7.308 5.469 1.00 97.12 122 TYR A C 1
ATOM 972 O O . TYR A 1 122 ? -15.785 -6.541 6.431 1.00 97.12 122 TYR A O 1
ATOM 980 N N . LYS A 1 123 ? -15.877 -8.628 5.656 1.00 96.88 123 LYS A N 1
ATOM 981 C CA . LYS A 1 123 ? -15.953 -9.233 6.990 1.00 96.88 123 LYS A CA 1
ATOM 982 C C . LYS A 1 123 ? -14.575 -9.252 7.653 1.00 96.88 123 LYS A C 1
ATOM 984 O O . LYS A 1 123 ? -13.693 -9.947 7.145 1.00 96.88 123 LYS A O 1
ATOM 989 N N . LYS A 1 124 ? -14.419 -8.611 8.818 1.00 95.00 124 LYS A N 1
ATOM 990 C CA . LYS A 1 124 ? -13.164 -8.657 9.590 1.00 95.00 124 LYS A CA 1
ATOM 991 C C . LYS A 1 124 ? -12.756 -10.064 10.017 1.00 95.00 124 LYS A C 1
ATOM 993 O O . LYS A 1 124 ? -13.604 -10.944 10.206 1.00 95.00 124 LYS A O 1
ATOM 998 N N . LEU A 1 125 ? -11.452 -10.279 10.179 1.00 94.50 125 LEU A N 1
ATOM 999 C CA . LEU A 1 125 ? -10.943 -11.461 10.875 1.00 94.50 125 LEU A CA 1
ATOM 1000 C C . LEU A 1 125 ? -11.157 -11.290 12.382 1.00 94.50 125 LEU A C 1
ATOM 1002 O O . LEU A 1 125 ? -11.085 -10.185 12.913 1.00 94.50 125 LEU A O 1
ATOM 1006 N N . LYS A 1 126 ? -11.464 -12.390 13.077 1.00 90.38 126 LYS A N 1
ATOM 1007 C CA . LYS A 1 126 ? -11.536 -12.394 14.541 1.00 90.38 126 LYS A CA 1
ATOM 1008 C C . LYS A 1 126 ? -10.132 -12.623 15.085 1.00 90.38 126 LYS A C 1
ATOM 1010 O O . LYS A 1 126 ? -9.712 -13.767 15.233 1.00 90.38 126 LYS A O 1
ATOM 1015 N N . THR A 1 127 ? -9.424 -11.537 15.348 1.00 91.44 127 THR A N 1
ATOM 1016 C CA . THR A 1 127 ? -8.062 -11.532 15.886 1.00 91.44 127 THR A CA 1
ATOM 1017 C C . THR A 1 127 ? -8.022 -10.724 17.182 1.00 91.44 127 THR A C 1
ATOM 1019 O O . THR A 1 127 ? -8.903 -9.904 17.442 1.00 91.44 127 THR A O 1
ATOM 1022 N N . LYS A 1 128 ? -7.044 -11.018 18.044 1.00 93.88 128 LYS A N 1
ATOM 1023 C CA . LYS A 1 128 ? -6.729 -10.152 19.187 1.00 93.88 128 LYS A CA 1
ATOM 1024 C C . LYS A 1 128 ? -5.939 -8.936 18.679 1.00 93.88 128 LYS A C 1
ATOM 1026 O O . LYS A 1 128 ? -5.291 -9.078 17.639 1.00 93.88 128 LYS A O 1
ATOM 1031 N N . PRO A 1 129 ? -5.955 -7.800 19.400 1.00 94.75 129 PRO A N 1
ATOM 1032 C CA . PRO A 1 129 ? -5.041 -6.695 19.131 1.00 94.75 129 PRO A CA 1
ATOM 1033 C C . PRO A 1 129 ? -3.601 -7.200 19.019 1.00 94.75 129 PRO A C 1
ATOM 1035 O O . PRO A 1 129 ? -3.148 -8.004 19.839 1.00 94.75 129 PRO A O 1
ATOM 1038 N N . PHE A 1 130 ? -2.925 -6.806 17.946 1.00 96.12 130 PHE A N 1
ATOM 1039 C CA . PHE A 1 130 ? -1.556 -7.205 17.662 1.00 96.12 130 PHE A CA 1
ATOM 1040 C C . PHE A 1 130 ? -0.597 -6.355 18.493 1.00 96.12 130 PHE A C 1
ATOM 1042 O O . PHE A 1 130 ? -0.650 -5.139 18.412 1.00 96.12 130 PHE A O 1
ATOM 1049 N N . GLU A 1 131 ? 0.300 -6.959 19.263 1.00 94.19 131 GLU A N 1
ATOM 1050 C CA . GLU A 1 131 ? 1.250 -6.203 20.086 1.00 94.19 131 GLU A CA 1
ATOM 1051 C C . GLU A 1 131 ? 2.519 -5.841 19.302 1.00 94.19 131 GLU A C 1
ATOM 1053 O O . GLU A 1 131 ? 3.090 -6.668 18.588 1.00 94.19 131 GLU A O 1
ATOM 1058 N N . LEU A 1 132 ? 2.991 -4.604 19.474 1.00 91.12 132 LEU A N 1
ATOM 1059 C CA . LEU A 1 132 ? 4.276 -4.140 18.949 1.00 91.12 132 LEU A CA 1
ATOM 1060 C C . LEU A 1 132 ? 5.301 -4.048 20.076 1.00 91.12 132 LEU A C 1
ATOM 1062 O O . LEU A 1 132 ? 5.214 -3.167 20.933 1.00 91.12 132 LEU A O 1
ATOM 1066 N N . GLU A 1 133 ? 6.297 -4.930 20.042 1.00 88.44 133 GLU A N 1
ATOM 1067 C CA . GLU A 1 133 ? 7.412 -4.925 20.996 1.00 88.44 133 GLU A CA 1
ATOM 1068 C C . GLU A 1 133 ? 8.227 -3.627 20.921 1.00 88.44 133 GLU A C 1
ATOM 1070 O O . GLU A 1 133 ? 8.717 -3.145 21.941 1.00 88.44 133 GLU A O 1
ATOM 1075 N N . GLU A 1 134 ? 8.310 -3.020 19.733 1.00 86.50 134 GLU A N 1
ATOM 1076 C CA . GLU A 1 134 ? 8.999 -1.750 19.488 1.00 86.50 134 GLU A CA 1
ATOM 1077 C C . GLU A 1 134 ? 8.457 -0.596 20.339 1.00 86.50 134 GLU A C 1
ATOM 1079 O O . GLU A 1 134 ? 9.193 0.343 20.633 1.00 86.50 134 GLU A O 1
ATOM 1084 N N . LEU A 1 135 ? 7.195 -0.670 20.774 1.00 85.88 135 LEU A N 1
ATOM 1085 C CA . LEU A 1 135 ? 6.558 0.386 21.560 1.00 85.88 135 LEU A CA 1
ATOM 1086 C C . LEU A 1 135 ? 6.874 0.308 23.060 1.00 85.88 135 LEU A C 1
ATOM 1088 O O . LEU A 1 135 ? 6.563 1.242 23.792 1.00 85.88 135 LEU A O 1
ATOM 1092 N N . ASN A 1 136 ? 7.485 -0.779 23.542 1.00 80.62 136 ASN A N 1
ATOM 1093 C CA . ASN A 1 136 ? 7.675 -0.999 24.980 1.00 80.62 136 ASN A CA 1
ATOM 1094 C C . ASN A 1 136 ? 8.742 -0.090 25.617 1.00 80.62 136 ASN A C 1
ATOM 1096 O O . ASN A 1 136 ? 8.720 0.097 26.829 1.00 80.62 136 ASN A O 1
ATOM 1100 N N . ASN A 1 137 ? 9.660 0.469 24.820 1.00 71.50 137 ASN A N 1
ATOM 1101 C CA . ASN A 1 137 ? 10.814 1.242 25.304 1.00 71.50 137 ASN A CA 1
ATOM 1102 C C . ASN A 1 137 ? 10.888 2.665 24.725 1.00 71.50 137 ASN A C 1
ATOM 1104 O O . ASN A 1 137 ? 11.946 3.295 24.767 1.00 71.50 137 ASN A O 1
ATOM 1108 N N . VAL A 1 138 ? 9.800 3.165 24.140 1.00 70.62 138 VAL A N 1
ATOM 1109 C CA . VAL A 1 138 ? 9.780 4.497 23.527 1.00 70.62 138 VAL A CA 1
ATOM 1110 C C . VAL A 1 138 ? 9.774 5.548 24.635 1.00 70.62 138 VAL A C 1
ATOM 1112 O O . VAL A 1 138 ? 8.850 5.607 25.444 1.00 70.62 138 VAL A O 1
ATOM 1115 N N . LEU A 1 139 ? 10.816 6.378 24.676 1.00 61.56 139 LEU A N 1
ATOM 1116 C CA . LEU A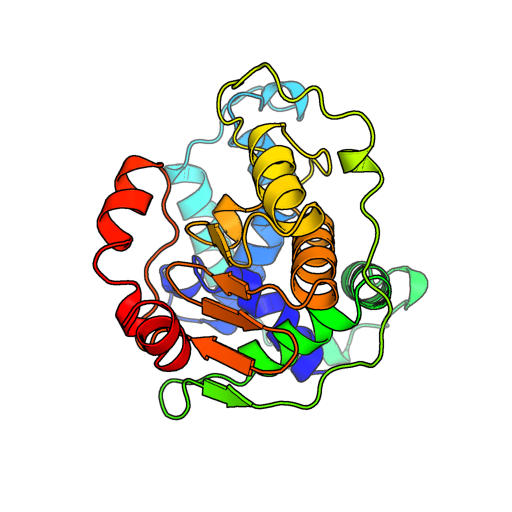 1 139 ? 10.880 7.542 25.557 1.00 61.56 139 LEU A CA 1
ATOM 1117 C C . LEU A 1 139 ? 10.062 8.668 24.909 1.00 61.56 139 LEU A C 1
ATOM 1119 O O . LEU A 1 139 ? 10.432 9.175 23.855 1.00 61.56 139 LEU A O 1
ATOM 1123 N N . THR A 1 140 ? 8.947 9.047 25.529 1.00 57.03 140 THR A N 1
ATOM 1124 C CA . THR A 1 140 ? 7.948 9.988 24.983 1.00 57.03 140 THR A CA 1
ATOM 1125 C C . THR A 1 140 ? 8.429 11.438 24.847 1.00 57.03 140 THR A C 1
ATOM 1127 O O . THR A 1 140 ? 7.731 12.255 24.253 1.00 57.03 140 THR A O 1
ATOM 1130 N N . ASP A 1 141 ? 9.613 11.772 25.369 1.00 52.00 141 ASP A N 1
ATOM 1131 C CA . ASP A 1 141 ? 9.989 13.164 25.656 1.00 52.00 141 ASP A CA 1
ATOM 1132 C C . ASP A 1 141 ? 10.889 13.835 24.602 1.00 52.00 141 ASP A C 1
ATOM 1134 O O . ASP A 1 141 ? 11.193 15.021 24.724 1.00 52.00 141 ASP A O 1
ATOM 1138 N N . GLU A 1 142 ? 11.303 13.143 23.534 1.00 50.03 142 GLU A N 1
ATOM 1139 C CA . GLU A 1 142 ? 12.164 13.744 22.504 1.00 50.03 142 GLU A CA 1
ATOM 1140 C C . GLU A 1 142 ? 11.573 13.629 21.092 1.00 50.03 142 GLU A C 1
ATOM 1142 O O . GLU A 1 142 ? 11.619 12.584 20.447 1.00 50.03 142 GLU A O 1
ATOM 1147 N N . ILE A 1 143 ? 11.088 14.753 20.551 1.00 45.03 143 ILE A N 1
ATOM 1148 C CA . ILE A 1 143 ? 10.777 14.873 19.120 1.00 45.03 143 ILE A CA 1
ATOM 1149 C C . ILE A 1 143 ? 12.101 14.910 18.350 1.00 45.03 143 ILE A C 1
ATOM 1151 O O . ILE A 1 143 ? 12.714 15.965 18.160 1.00 45.03 143 ILE A O 1
ATOM 1155 N N . LYS A 1 144 ? 12.563 13.747 17.894 1.00 47.78 144 LYS A N 1
ATOM 1156 C CA . LYS A 1 144 ? 13.723 13.636 17.006 1.00 47.78 144 LYS A CA 1
ATOM 1157 C C . LYS A 1 144 ? 13.306 13.702 15.537 1.00 47.78 144 LYS A C 1
ATOM 1159 O O . LYS A 1 144 ? 12.248 13.223 15.138 1.00 47.78 144 LYS A O 1
ATOM 1164 N N . LYS A 1 145 ? 14.160 14.354 14.735 1.00 42.69 145 LYS A N 1
ATOM 1165 C CA . LYS A 1 145 ? 14.010 14.587 13.286 1.00 42.69 145 LYS A CA 1
ATOM 1166 C C . LYS A 1 145 ? 13.502 13.343 12.552 1.00 42.69 145 LYS A C 1
ATOM 1168 O O . LYS A 1 145 ? 14.067 12.269 12.715 1.00 42.69 145 LYS A O 1
ATOM 1173 N N . THR A 1 146 ? 12.547 13.535 11.643 1.00 41.97 146 THR A N 1
ATOM 1174 C CA . THR A 1 146 ? 12.101 12.515 10.686 1.00 41.97 146 THR A CA 1
ATOM 1175 C C . THR A 1 146 ? 13.299 11.973 9.899 1.00 41.97 146 THR A C 1
ATOM 1177 O O . THR A 1 146 ? 13.932 12.702 9.127 1.00 41.97 146 THR A O 1
ATOM 1180 N N . VAL A 1 147 ? 13.630 10.700 10.112 1.00 49.34 147 VAL A N 1
ATOM 1181 C CA . VAL A 1 147 ? 14.643 9.979 9.338 1.00 49.34 147 VAL A CA 1
ATOM 1182 C C . VAL A 1 147 ? 13.922 9.259 8.203 1.00 49.34 147 VAL A C 1
ATOM 1184 O O . VAL A 1 147 ? 12.991 8.495 8.433 1.00 49.34 147 VAL A O 1
ATOM 1187 N N . TYR A 1 148 ? 14.325 9.535 6.963 1.00 49.84 148 TYR A N 1
ATOM 1188 C CA . TYR A 1 148 ? 13.839 8.791 5.804 1.00 49.84 148 TYR A CA 1
ATOM 1189 C C . TYR A 1 148 ? 14.598 7.465 5.742 1.00 49.84 148 TYR A C 1
ATOM 1191 O O . TYR A 1 148 ? 15.795 7.451 5.452 1.00 49.84 148 TYR A O 1
ATOM 1199 N N . GLU A 1 149 ? 13.910 6.374 6.060 1.00 54.28 149 GLU A N 1
ATOM 1200 C CA . GLU A 1 149 ? 14.491 5.033 6.123 1.00 54.28 149 GLU A CA 1
ATOM 1201 C C . GLU A 1 149 ? 14.524 4.363 4.742 1.00 54.28 149 GLU A C 1
ATOM 1203 O O . GLU A 1 149 ? 13.650 4.573 3.893 1.00 54.28 149 GLU A O 1
ATOM 1208 N N . SER A 1 150 ? 15.560 3.554 4.511 1.00 56.00 150 SER A N 1
ATOM 1209 C CA . SER A 1 150 ? 15.654 2.704 3.322 1.00 56.00 150 SER A CA 1
ATOM 1210 C C . SER A 1 150 ? 14.604 1.590 3.392 1.00 56.00 150 SER A C 1
ATOM 1212 O O . SER A 1 150 ? 14.138 1.233 4.470 1.00 56.00 150 SER A O 1
ATOM 1214 N N . GLY A 1 151 ? 14.248 0.974 2.261 1.00 55.28 151 GLY A N 1
ATOM 1215 C CA . GLY A 1 151 ? 13.327 -0.175 2.269 1.00 55.28 151 GLY A CA 1
ATOM 1216 C C . GLY A 1 151 ? 13.905 -1.477 2.825 1.00 55.28 151 GLY A C 1
ATOM 1217 O O . GLY A 1 151 ? 13.229 -2.499 2.798 1.00 55.28 151 GLY A O 1
ATOM 1218 N N . ILE A 1 152 ? 15.137 -1.443 3.334 1.00 62.16 152 ILE A N 1
ATOM 1219 C CA . ILE A 1 152 ? 15.807 -2.578 3.978 1.00 62.16 152 ILE A CA 1
ATOM 1220 C C . ILE A 1 152 ? 15.732 -2.455 5.497 1.00 62.16 152 ILE A C 1
ATOM 1222 O O . ILE A 1 152 ? 15.608 -3.465 6.183 1.00 62.16 152 ILE A O 1
ATOM 1226 N N . ASP A 1 153 ? 15.776 -1.230 6.017 1.00 71.06 153 ASP A N 1
ATOM 1227 C CA . ASP A 1 153 ? 15.706 -0.984 7.449 1.00 71.06 153 ASP A CA 1
ATOM 1228 C C . ASP A 1 153 ? 14.311 -1.334 7.986 1.00 71.06 153 ASP A C 1
ATOM 1230 O O . ASP A 1 153 ? 13.288 -0.827 7.520 1.00 71.06 153 ASP A O 1
ATOM 1234 N N . SER A 1 154 ? 14.276 -2.256 8.944 1.00 71.62 154 SER A N 1
ATOM 1235 C CA . SER A 1 154 ? 13.057 -2.691 9.619 1.00 71.62 154 SER A CA 1
ATOM 1236 C C . SER A 1 154 ? 12.832 -1.976 10.954 1.00 71.62 154 SER A C 1
ATOM 1238 O O . SER A 1 154 ? 11.814 -2.224 11.599 1.00 71.62 154 SER A O 1
ATOM 1240 N N . THR A 1 155 ? 13.764 -1.128 11.402 1.00 78.94 155 THR A N 1
ATOM 1241 C CA . THR A 1 155 ? 13.674 -0.435 12.695 1.00 78.94 155 THR A CA 1
ATOM 1242 C C . THR A 1 155 ? 12.575 0.618 12.677 1.00 78.94 155 THR A C 1
ATOM 1244 O O . THR A 1 155 ? 12.294 1.213 11.645 1.00 78.94 155 THR A O 1
ATOM 1247 N N . PHE A 1 156 ? 11.892 0.831 13.801 1.00 80.44 156 PHE A N 1
ATOM 1248 C CA . PHE A 1 156 ? 10.860 1.860 13.927 1.00 80.44 156 PHE A CA 1
ATOM 1249 C C . PHE A 1 156 ? 11.488 3.133 14.497 1.00 80.44 156 PHE A C 1
ATOM 1251 O O . PHE A 1 156 ? 12.063 3.095 15.581 1.00 80.44 156 PHE A O 1
ATOM 1258 N N . ASN A 1 157 ? 11.373 4.255 13.785 1.00 79.44 157 ASN A N 1
ATOM 1259 C CA . ASN A 1 157 ? 11.755 5.555 14.333 1.00 79.44 157 ASN A CA 1
ATOM 1260 C C . ASN A 1 157 ? 10.725 6.108 15.331 1.00 79.44 157 ASN A C 1
ATOM 1262 O O . ASN A 1 157 ? 9.545 5.756 15.302 1.00 79.44 157 ASN A O 1
ATOM 1266 N N . ASP A 1 158 ? 11.179 7.059 16.147 1.00 78.75 158 ASP A N 1
ATOM 1267 C CA . ASP A 1 158 ? 10.395 7.686 17.216 1.00 78.75 158 ASP A CA 1
ATOM 1268 C C . ASP A 1 158 ? 9.110 8.360 16.708 1.00 78.75 158 ASP A C 1
ATOM 1270 O O . ASP A 1 158 ? 8.069 8.272 17.352 1.00 78.75 158 ASP A O 1
ATOM 1274 N N . THR A 1 159 ? 9.142 8.997 15.528 1.00 81.06 159 THR A N 1
ATOM 1275 C CA . THR A 1 159 ? 7.948 9.652 14.956 1.00 81.06 159 THR A CA 1
ATOM 1276 C C . THR A 1 159 ? 6.849 8.631 14.665 1.00 81.06 159 THR A C 1
ATOM 1278 O O . THR A 1 159 ? 5.694 8.844 15.025 1.00 81.06 159 THR A O 1
ATOM 1281 N N . LEU A 1 160 ? 7.208 7.511 14.033 1.00 87.12 160 LEU A N 1
ATOM 1282 C CA . LEU A 1 160 ? 6.282 6.417 13.768 1.00 87.12 160 LEU A CA 1
ATOM 1283 C C . LEU A 1 160 ? 5.785 5.786 15.074 1.00 87.12 160 LEU A C 1
ATOM 1285 O O . LEU A 1 160 ? 4.588 5.547 15.213 1.00 87.12 160 LEU A O 1
ATOM 1289 N N . CYS A 1 161 ? 6.683 5.535 16.027 1.00 88.62 161 CYS A N 1
ATOM 1290 C CA . CYS A 1 161 ? 6.326 4.981 17.329 1.00 88.62 161 CYS A CA 1
ATOM 1291 C C . CYS A 1 161 ? 5.317 5.859 18.078 1.00 88.62 161 CYS A C 1
ATOM 1293 O O . CYS A 1 161 ? 4.335 5.330 18.585 1.00 88.62 161 CYS A O 1
ATOM 1295 N N . ASN A 1 162 ? 5.504 7.181 18.093 1.00 86.12 162 ASN A N 1
ATOM 1296 C CA . ASN A 1 162 ? 4.581 8.107 18.753 1.00 86.12 162 ASN A CA 1
ATOM 1297 C C . ASN A 1 162 ? 3.173 8.054 18.141 1.00 86.12 162 ASN A C 1
ATOM 1299 O O . ASN A 1 162 ? 2.199 7.934 18.879 1.00 86.12 162 ASN A O 1
ATOM 1303 N N . LEU A 1 163 ? 3.056 8.028 16.807 1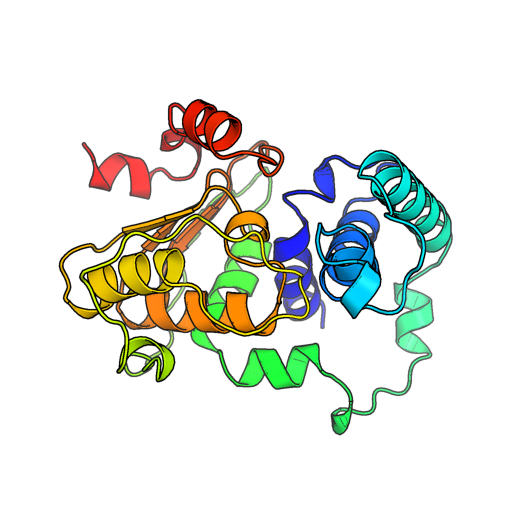.00 89.38 163 LEU A N 1
ATOM 1304 C CA . LEU A 1 163 ? 1.757 7.863 16.135 1.00 89.38 163 LEU A CA 1
ATOM 1305 C C . LEU A 1 163 ? 1.077 6.533 16.499 1.00 89.38 163 LEU A C 1
ATOM 1307 O O . LEU A 1 163 ? -0.141 6.465 16.632 1.00 89.38 163 LEU A O 1
ATOM 1311 N N . LEU A 1 164 ? 1.851 5.457 16.653 1.00 93.81 164 LEU A N 1
ATOM 1312 C CA . LEU A 1 164 ? 1.317 4.147 17.034 1.00 93.81 164 LEU A CA 1
ATOM 1313 C C . LEU A 1 164 ? 0.965 4.073 18.527 1.00 93.81 164 LEU A C 1
ATOM 1315 O O . LEU A 1 164 ? 0.026 3.365 18.886 1.00 93.81 164 LEU A O 1
ATOM 1319 N N . LEU A 1 165 ? 1.666 4.814 19.390 1.00 92.81 165 LEU A N 1
ATOM 1320 C CA . LEU A 1 165 ? 1.324 4.948 20.808 1.00 92.81 165 LEU A CA 1
ATOM 1321 C C . LEU A 1 165 ? -0.011 5.668 21.007 1.00 92.81 165 LEU A C 1
ATOM 1323 O O . LEU A 1 165 ? -0.792 5.223 21.840 1.00 92.81 165 LEU A O 1
ATOM 1327 N N . GLU A 1 166 ? -0.313 6.702 20.216 1.00 92.69 166 GLU A N 1
ATOM 1328 C CA . GLU A 1 166 ? -1.629 7.362 20.251 1.00 92.69 166 GLU A CA 1
ATOM 1329 C C . GLU A 1 166 ? -2.765 6.366 19.965 1.00 92.69 166 GLU A C 1
ATOM 1331 O O . GLU A 1 166 ? -3.795 6.383 20.639 1.00 92.69 166 GLU A O 1
ATOM 1336 N N . ILE A 1 167 ? -2.564 5.444 19.015 1.00 95.31 167 ILE A N 1
ATOM 1337 C CA . ILE A 1 167 ? -3.512 4.351 18.755 1.00 95.31 167 ILE A CA 1
ATOM 1338 C C . ILE A 1 167 ? -3.550 3.367 19.933 1.00 95.31 167 ILE A C 1
ATOM 1340 O O . ILE A 1 167 ? -4.631 3.017 20.403 1.00 95.31 167 ILE A O 1
ATOM 1344 N N . LYS A 1 168 ? -2.385 2.938 20.443 1.00 93.69 168 LYS A N 1
ATOM 1345 C CA . LYS A 1 168 ? -2.276 1.984 21.565 1.00 93.69 168 LYS A CA 1
ATOM 1346 C C . LYS A 1 168 ? -3.020 2.468 22.812 1.00 93.69 168 LYS A C 1
ATOM 1348 O O . LYS A 1 168 ? -3.699 1.689 23.477 1.00 93.69 168 LYS A O 1
ATOM 1353 N N . ASN A 1 169 ? -2.878 3.753 23.121 1.00 92.00 169 ASN A N 1
ATOM 1354 C CA . ASN A 1 169 ? -3.453 4.393 24.300 1.00 92.00 169 ASN A CA 1
ATOM 1355 C C . ASN A 1 169 ? -4.926 4.787 24.107 1.00 92.00 169 ASN A C 1
ATOM 1357 O O . ASN A 1 169 ? -5.579 5.171 25.074 1.00 92.00 169 ASN A O 1
ATOM 1361 N N . ASN A 1 170 ? -5.475 4.618 22.897 1.00 91.56 170 ASN A N 1
ATOM 1362 C CA . ASN A 1 170 ? -6.794 5.102 22.480 1.00 91.56 170 ASN A CA 1
ATOM 1363 C C . ASN A 1 170 ? -6.931 6.637 22.488 1.00 91.56 170 ASN A C 1
ATOM 1365 O O . ASN A 1 170 ? -8.047 7.152 22.558 1.00 91.56 170 ASN A O 1
ATOM 1369 N N . ASP A 1 171 ? -5.817 7.364 22.380 1.00 90.62 171 ASP A N 1
ATOM 1370 C CA . ASP A 1 171 ? -5.800 8.825 22.237 1.00 90.62 171 ASP A CA 1
ATOM 1371 C C . ASP A 1 171 ? -6.233 9.253 20.822 1.00 90.62 171 ASP A C 1
ATOM 1373 O O . ASP A 1 171 ? -6.780 10.339 20.623 1.00 90.62 171 ASP A O 1
ATOM 1377 N N . SER A 1 172 ? -6.035 8.377 19.831 1.00 91.00 172 SER A N 1
ATOM 1378 C CA . SER A 1 172 ? -6.491 8.551 18.452 1.00 91.00 172 SER A CA 1
ATOM 1379 C C . SER A 1 172 ? -7.038 7.239 17.884 1.00 91.00 172 SER A C 1
ATOM 1381 O O . SER A 1 172 ? -6.582 6.151 18.223 1.00 91.00 172 SER A O 1
ATOM 1383 N N . GLN A 1 173 ? -8.008 7.339 16.973 1.00 92.75 173 GLN A N 1
ATOM 1384 C CA . GLN A 1 173 ? -8.468 6.219 16.136 1.00 92.75 173 GLN A CA 1
ATOM 1385 C C . GLN A 1 173 ? -7.969 6.330 14.692 1.00 92.75 173 GLN A C 1
ATOM 1387 O O . GLN A 1 173 ? -8.341 5.517 13.849 1.00 92.75 173 GLN A O 1
ATOM 1392 N N . LEU A 1 174 ? -7.163 7.345 14.373 1.00 92.81 174 LEU A N 1
ATOM 1393 C CA . LEU A 1 174 ? -6.690 7.611 13.021 1.00 92.81 174 LEU A CA 1
ATOM 1394 C C . LEU A 1 174 ? -5.164 7.604 12.976 1.00 92.81 174 LEU A C 1
ATOM 1396 O O . LEU A 1 174 ? -4.510 8.461 13.562 1.00 92.81 174 LEU A O 1
ATOM 1400 N N . PHE A 1 175 ? -4.615 6.683 12.192 1.00 94.62 175 PHE A N 1
ATOM 1401 C CA . PHE A 1 175 ? -3.227 6.696 11.762 1.00 94.62 175 PHE A CA 1
ATOM 1402 C C . PHE A 1 175 ? -3.150 7.330 10.368 1.00 94.62 175 PHE A C 1
ATOM 1404 O O . PHE A 1 175 ? -3.548 6.714 9.376 1.00 94.62 175 PHE A O 1
ATOM 1411 N N . PHE A 1 176 ? -2.662 8.570 10.283 1.00 91.75 176 PHE A N 1
ATOM 1412 C CA . PHE A 1 176 ? -2.531 9.296 9.018 1.00 91.75 176 PHE A CA 1
ATOM 1413 C C . PHE A 1 176 ? -1.079 9.386 8.546 1.00 91.75 176 PHE A C 1
ATOM 1415 O O . PHE A 1 176 ? -0.193 9.803 9.290 1.00 91.75 176 PHE A O 1
ATOM 1422 N N . ILE A 1 177 ? -0.849 9.068 7.271 1.00 91.12 177 ILE A N 1
ATOM 1423 C CA . ILE A 1 177 ? 0.442 9.244 6.603 1.00 91.12 177 ILE A CA 1
ATOM 1424 C C . ILE A 1 177 ? 0.249 9.461 5.102 1.00 91.12 177 ILE A C 1
ATOM 1426 O O . ILE A 1 177 ? -0.640 8.880 4.505 1.00 91.12 177 ILE A O 1
ATOM 1430 N N . ASP A 1 178 ? 1.082 10.273 4.451 1.00 90.88 178 ASP A N 1
ATOM 1431 C CA . ASP A 1 178 ? 0.868 10.680 3.049 1.00 90.88 178 ASP A CA 1
ATOM 1432 C C . ASP A 1 178 ? 0.630 9.522 2.061 1.00 90.88 178 ASP A C 1
ATOM 1434 O O . ASP A 1 178 ? -0.246 9.617 1.201 1.00 90.88 178 ASP A O 1
ATOM 1438 N N . SER A 1 179 ? 1.427 8.462 2.171 1.00 92.69 179 SER A N 1
ATOM 1439 C CA . SER A 1 179 ? 1.460 7.312 1.262 1.00 92.69 179 SER A CA 1
ATOM 1440 C C . SER A 1 179 ? 2.142 6.125 1.942 1.00 92.69 179 SER A C 1
ATOM 1442 O O . SER A 1 179 ? 2.866 6.299 2.927 1.00 92.69 179 SER A O 1
ATOM 1444 N N . PHE A 1 180 ? 1.991 4.917 1.394 1.00 93.19 180 PHE A N 1
ATOM 1445 C CA . PHE A 1 180 ? 2.706 3.733 1.874 1.00 93.19 180 PHE A CA 1
ATOM 1446 C C . PHE A 1 180 ? 4.218 3.952 1.871 1.00 93.19 180 PHE A C 1
ATOM 1448 O O . PHE A 1 180 ? 4.875 3.638 2.854 1.00 93.19 180 PHE A O 1
ATOM 1455 N N . LYS 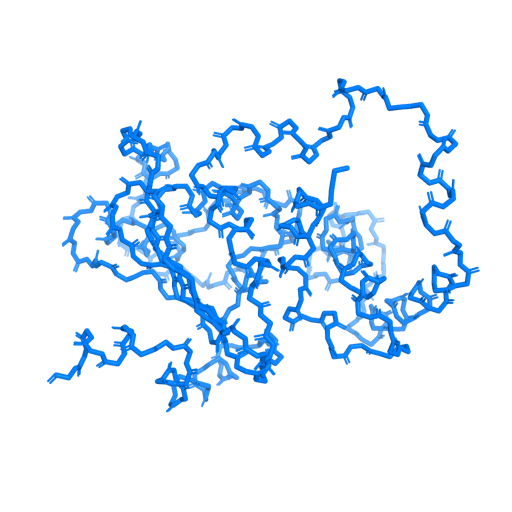A 1 181 ? 4.760 4.588 0.823 1.00 87.19 181 LYS A N 1
ATOM 1456 C CA . LYS A 1 181 ? 6.190 4.935 0.725 1.00 87.19 181 LYS A CA 1
ATOM 1457 C C . LYS A 1 181 ? 6.669 5.791 1.899 1.00 87.19 181 LYS A C 1
ATOM 1459 O O . LYS A 1 181 ? 7.775 5.587 2.390 1.00 87.19 181 LYS A O 1
ATOM 1464 N N . MET A 1 182 ? 5.863 6.782 2.281 1.00 85.50 182 MET A N 1
ATOM 1465 C CA . MET A 1 182 ? 6.166 7.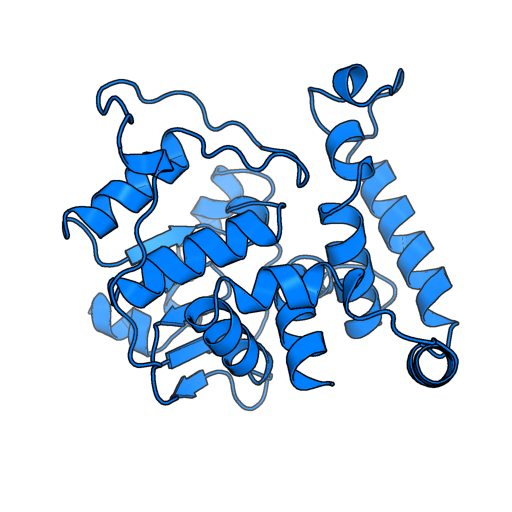697 3.382 1.00 85.50 182 MET A CA 1
ATOM 1466 C C . MET A 1 182 ? 6.010 7.021 4.746 1.00 85.50 182 MET A C 1
ATOM 1468 O O . MET A 1 182 ? 6.686 7.421 5.685 1.00 85.50 182 MET A O 1
ATOM 1472 N N . CYS A 1 183 ? 5.163 5.991 4.844 1.00 88.69 183 CYS A N 1
ATOM 1473 C CA . CYS A 1 183 ? 5.071 5.132 6.021 1.00 88.69 183 CYS A CA 1
ATOM 1474 C C . CYS A 1 183 ? 6.340 4.299 6.193 1.00 88.69 183 CYS A C 1
ATOM 1476 O O . CYS A 1 183 ? 7.017 4.377 7.215 1.00 88.69 183 CYS A O 1
ATOM 1478 N N . THR A 1 184 ? 6.678 3.521 5.171 1.00 87.12 184 THR A N 1
ATOM 1479 C CA . THR A 1 184 ? 7.930 2.780 5.084 1.00 87.12 184 THR A CA 1
ATOM 1480 C C . THR A 1 184 ? 8.092 2.211 3.678 1.00 87.12 184 THR A C 1
ATOM 1482 O O . THR A 1 184 ? 7.129 1.927 2.966 1.00 87.12 184 THR A O 1
ATOM 1485 N N . ARG A 1 185 ? 9.340 2.009 3.264 1.00 80.88 185 ARG A N 1
ATOM 1486 C CA . ARG A 1 185 ? 9.664 1.299 2.022 1.00 80.88 185 ARG A CA 1
ATOM 1487 C C . ARG A 1 185 ? 9.817 -0.212 2.244 1.00 80.88 185 ARG A C 1
ATOM 1489 O O . ARG A 1 185 ? 9.830 -0.945 1.260 1.00 80.88 185 ARG A O 1
ATOM 1496 N N . ASN A 1 186 ? 9.908 -0.660 3.500 1.00 88.06 186 ASN A N 1
ATOM 1497 C CA . ASN A 1 186 ? 10.050 -2.062 3.885 1.00 88.06 186 ASN A CA 1
ATOM 1498 C C . ASN A 1 186 ? 8.671 -2.745 3.939 1.00 88.06 186 ASN A C 1
ATOM 1500 O O . ASN A 1 186 ? 7.773 -2.309 4.663 1.00 88.06 186 ASN A O 1
ATOM 1504 N N . TYR A 1 187 ? 8.504 -3.824 3.171 1.00 91.44 187 TYR A N 1
ATOM 1505 C CA . TYR A 1 187 ? 7.219 -4.516 3.049 1.00 91.44 187 TYR A CA 1
ATOM 1506 C C . TYR A 1 187 ? 6.723 -5.139 4.364 1.00 91.44 187 TYR A C 1
ATOM 1508 O O . TYR A 1 187 ? 5.558 -4.968 4.721 1.00 91.44 187 TYR A O 1
ATOM 1516 N N . GLU A 1 188 ? 7.595 -5.823 5.111 1.00 93.50 188 GLU A N 1
ATOM 1517 C CA . GLU A 1 188 ? 7.228 -6.453 6.387 1.00 93.50 188 GLU A CA 1
ATOM 1518 C C . GLU A 1 188 ? 6.836 -5.406 7.428 1.00 93.50 188 GLU A C 1
ATOM 1520 O O . GLU A 1 188 ? 5.810 -5.545 8.091 1.00 93.50 188 GLU A O 1
ATOM 1525 N N . LYS A 1 189 ? 7.594 -4.309 7.514 1.00 93.25 189 LYS A N 1
ATOM 1526 C CA . LYS A 1 189 ? 7.279 -3.190 8.404 1.00 93.25 189 LYS A CA 1
ATOM 1527 C C . LYS A 1 189 ? 5.923 -2.564 8.065 1.00 93.25 189 LYS A C 1
ATOM 1529 O O . LYS A 1 189 ? 5.151 -2.284 8.980 1.00 93.25 189 LYS A O 1
ATOM 1534 N N . LEU A 1 190 ? 5.593 -2.396 6.779 1.00 95.31 190 LEU A N 1
ATOM 1535 C CA . LEU A 1 190 ? 4.285 -1.876 6.365 1.00 95.31 190 LEU A CA 1
ATOM 1536 C C . LEU A 1 190 ? 3.148 -2.801 6.817 1.00 95.31 190 LEU A C 1
ATOM 1538 O O . LEU A 1 190 ? 2.164 -2.326 7.383 1.00 95.31 190 LEU A O 1
ATOM 1542 N N . LEU A 1 191 ? 3.289 -4.113 6.600 1.00 97.50 191 LEU A N 1
ATOM 1543 C CA . LEU A 1 191 ? 2.292 -5.088 7.044 1.00 97.50 191 LEU A CA 1
ATOM 1544 C C . LEU A 1 191 ? 2.162 -5.124 8.566 1.00 97.50 191 LEU A C 1
ATOM 1546 O O . LEU A 1 191 ? 1.047 -5.176 9.072 1.00 97.50 191 LEU A O 1
ATOM 1550 N N . LYS A 1 192 ? 3.276 -5.023 9.293 1.00 97.06 192 LYS A N 1
ATOM 1551 C CA . LYS A 1 192 ? 3.298 -4.965 10.756 1.00 97.06 192 LYS A CA 1
ATOM 1552 C C . LYS A 1 192 ? 2.558 -3.733 11.298 1.00 97.06 192 LYS A C 1
ATOM 1554 O O . LYS A 1 192 ? 1.781 -3.859 12.241 1.00 97.06 192 LYS A O 1
ATOM 1559 N N . ILE A 1 193 ? 2.741 -2.566 10.674 1.00 97.38 193 ILE A N 1
ATOM 1560 C CA . ILE A 1 193 ? 2.012 -1.330 11.009 1.00 97.38 193 ILE A CA 1
ATOM 1561 C C . ILE A 1 193 ? 0.514 -1.483 10.718 1.00 97.38 193 ILE A C 1
ATOM 1563 O O . ILE A 1 193 ? -0.311 -1.167 11.573 1.00 97.38 193 ILE A O 1
ATOM 1567 N N . LEU A 1 194 ? 0.151 -1.987 9.533 1.00 98.31 194 LEU A N 1
ATOM 1568 C CA . LEU A 1 194 ? -1.249 -2.223 9.171 1.00 98.31 194 LEU A CA 1
ATOM 1569 C C . LEU A 1 194 ? -1.911 -3.232 10.119 1.00 98.31 194 LEU A C 1
ATOM 1571 O O . LEU A 1 194 ? -3.026 -2.994 10.568 1.00 98.31 194 LEU A O 1
ATOM 1575 N N . GLU A 1 195 ? -1.235 -4.328 10.467 1.00 98.44 195 GLU A N 1
ATOM 1576 C CA . GLU A 1 195 ? -1.764 -5.333 11.394 1.00 98.44 195 GLU A CA 1
ATOM 1577 C C . GLU A 1 195 ? -2.057 -4.694 12.751 1.00 98.44 195 GLU A C 1
ATOM 1579 O O . GLU A 1 195 ? -3.158 -4.849 13.276 1.00 98.44 195 GLU A O 1
ATOM 1584 N N . PHE A 1 196 ? -1.111 -3.915 13.282 1.00 98.12 196 PHE A N 1
ATOM 1585 C CA . PHE A 1 196 ? -1.289 -3.187 14.532 1.00 98.12 196 PHE A CA 1
ATOM 1586 C C . PHE A 1 196 ? -2.501 -2.252 14.483 1.00 98.12 196 PHE A C 1
ATOM 1588 O O . PHE A 1 196 ? -3.422 -2.411 15.280 1.00 98.12 196 PHE A O 1
ATOM 1595 N N . VAL A 1 197 ? -2.547 -1.327 13.519 1.00 98.00 197 VAL A N 1
ATOM 1596 C CA . VAL A 1 197 ? -3.619 -0.321 13.423 1.00 98.00 197 VAL A CA 1
ATOM 1597 C C . VAL A 1 197 ? -4.991 -0.990 13.279 1.00 98.00 197 VAL A C 1
ATOM 1599 O O . VAL A 1 197 ? -5.929 -0.661 14.002 1.00 98.00 197 VAL A O 1
ATOM 1602 N N . LEU A 1 198 ? -5.115 -1.975 12.387 1.00 97.88 198 LEU A N 1
ATOM 1603 C CA . LEU A 1 198 ? -6.404 -2.590 12.062 1.00 97.88 198 LEU A CA 1
ATOM 1604 C C . LEU A 1 198 ? -6.919 -3.538 13.157 1.00 97.88 198 LEU A C 1
ATOM 1606 O O . LEU A 1 198 ? -8.133 -3.692 13.316 1.00 97.88 198 LEU A O 1
ATOM 1610 N N . THR A 1 199 ? -6.030 -4.185 13.913 1.00 97.50 199 THR A N 1
ATOM 1611 C CA . THR A 1 199 ? -6.425 -5.057 15.037 1.00 97.50 199 THR A CA 1
ATOM 1612 C C . THR A 1 199 ? -6.783 -4.275 16.303 1.00 97.50 199 THR A C 1
ATOM 1614 O O . THR A 1 199 ? -7.481 -4.818 17.157 1.00 97.50 199 THR A O 1
ATOM 1617 N N . HIS A 1 200 ? -6.396 -2.998 16.385 1.00 96.50 200 HIS A N 1
ATOM 1618 C CA . HIS A 1 200 ? -6.863 -2.036 17.392 1.00 96.50 200 HIS A CA 1
ATOM 1619 C C . HIS A 1 200 ? -8.154 -1.308 16.976 1.00 96.50 200 HIS A C 1
ATOM 1621 O O . HIS A 1 200 ? -8.524 -0.310 17.585 1.00 96.50 200 HIS A O 1
ATOM 1627 N N . ASP A 1 201 ? -8.841 -1.788 15.929 1.00 94.56 201 ASP A N 1
ATOM 1628 C CA . ASP A 1 201 ? -10.051 -1.172 15.366 1.00 94.56 201 ASP A CA 1
ATOM 1629 C C . ASP A 1 201 ? -9.860 0.322 14.976 1.00 94.56 201 ASP A C 1
ATOM 1631 O O . ASP A 1 201 ? -10.830 1.071 14.863 1.00 94.56 201 ASP A O 1
ATOM 1635 N N . ALA A 1 202 ? -8.616 0.744 14.704 1.00 95.94 202 ALA A N 1
ATOM 1636 C CA . ALA A 1 202 ? -8.277 2.070 14.197 1.00 95.94 202 ALA A CA 1
ATOM 1637 C C . ALA A 1 202 ? -8.251 2.114 12.655 1.00 95.94 202 ALA A C 1
ATOM 1639 O O . ALA A 1 202 ? -8.293 1.092 11.958 1.00 95.94 202 ALA A O 1
ATOM 1640 N N . TYR A 1 203 ? -8.193 3.328 12.109 1.00 96.12 203 TYR A N 1
ATOM 1641 C CA . TYR A 1 203 ? -8.202 3.611 10.677 1.00 96.12 203 TYR A CA 1
ATOM 1642 C C . TYR A 1 203 ? -6.803 3.965 10.180 1.00 96.12 203 TYR A C 1
ATOM 1644 O O . TYR A 1 203 ? -6.147 4.843 10.734 1.00 96.12 203 TYR A O 1
ATOM 1652 N N . PHE A 1 204 ? -6.373 3.337 9.090 1.00 97.38 204 PHE A N 1
ATOM 1653 C CA . PHE A 1 204 ? -5.172 3.721 8.359 1.00 97.38 204 PHE A CA 1
ATOM 1654 C C . PHE A 1 204 ? -5.572 4.583 7.159 1.00 97.38 204 PHE A C 1
ATOM 1656 O O . PHE A 1 204 ? -6.300 4.130 6.272 1.00 97.38 204 PHE A O 1
ATOM 1663 N N . LEU A 1 205 ? -5.105 5.828 7.129 1.00 95.38 205 LEU A N 1
ATOM 1664 C CA . LEU A 1 205 ? -5.447 6.802 6.098 1.00 95.38 205 LEU A CA 1
ATOM 1665 C C . LEU A 1 205 ? -4.195 7.312 5.393 1.00 95.38 205 LEU A C 1
ATOM 1667 O O . LEU A 1 205 ? -3.243 7.767 6.027 1.00 95.38 205 LEU A O 1
ATOM 1671 N N . THR A 1 206 ? -4.257 7.318 4.065 1.00 94.75 206 THR A N 1
ATOM 1672 C CA . THR A 1 206 ? -3.335 8.047 3.201 1.00 94.75 206 THR A CA 1
ATOM 1673 C C . THR A 1 206 ? -4.060 9.047 2.320 1.00 94.75 206 THR A C 1
ATOM 1675 O O . THR A 1 206 ? -5.289 9.096 2.274 1.00 94.75 206 THR A O 1
ATOM 1678 N N . ASN A 1 207 ? -3.300 9.834 1.556 1.00 93.12 207 ASN A N 1
ATOM 1679 C CA . ASN A 1 207 ? -3.887 10.700 0.537 1.00 93.12 207 ASN A CA 1
ATOM 1680 C C . ASN A 1 207 ? -4.607 9.919 -0.577 1.00 93.12 207 ASN A C 1
ATOM 1682 O O . ASN A 1 207 ? -5.362 10.521 -1.343 1.00 93.12 207 ASN A O 1
ATOM 1686 N N . ASN A 1 208 ? -4.390 8.606 -0.678 1.00 95.31 208 ASN A N 1
ATOM 1687 C CA . ASN A 1 208 ? -4.966 7.740 -1.700 1.00 95.31 208 ASN A CA 1
ATOM 1688 C C . ASN A 1 208 ? -5.910 6.671 -1.160 1.00 95.31 208 ASN A C 1
ATOM 1690 O O . ASN A 1 208 ? -6.782 6.238 -1.911 1.00 95.31 208 ASN A O 1
ATOM 1694 N N . TYR A 1 209 ? -5.738 6.234 0.087 1.00 96.75 209 TYR A N 1
ATOM 1695 C CA . TYR A 1 209 ? -6.406 5.051 0.620 1.00 96.75 209 TYR A CA 1
ATOM 1696 C C . TYR A 1 209 ? -6.977 5.295 2.005 1.00 96.75 209 TYR A C 1
ATOM 1698 O O . TYR A 1 209 ? -6.331 5.907 2.846 1.00 96.75 209 TYR A O 1
ATOM 1706 N N . PHE A 1 210 ? -8.162 4.755 2.255 1.00 97.25 210 PHE A N 1
ATOM 1707 C CA . PHE A 1 210 ? -8.704 4.595 3.598 1.00 97.25 210 PHE A CA 1
ATOM 1708 C C . PHE A 1 210 ? -8.843 3.102 3.862 1.00 97.25 210 PHE A C 1
ATOM 1710 O O . PHE A 1 210 ? -9.409 2.384 3.041 1.00 97.25 210 PHE A O 1
ATOM 1717 N N . ILE A 1 211 ? -8.330 2.628 4.991 1.00 98.19 211 ILE A N 1
ATOM 1718 C CA . ILE A 1 211 ? -8.294 1.207 5.325 1.00 98.19 211 ILE A CA 1
ATOM 1719 C C . ILE A 1 211 ? -8.731 1.045 6.780 1.00 98.19 211 ILE A C 1
ATOM 1721 O O . ILE A 1 211 ? -8.142 1.611 7.696 1.00 98.19 211 ILE A O 1
ATOM 1725 N N . SER A 1 212 ? -9.768 0.249 6.992 1.00 96.69 212 SER A N 1
ATOM 1726 C CA . SER A 1 212 ? -10.192 -0.270 8.289 1.00 96.69 212 SER A CA 1
ATOM 1727 C C . SER A 1 212 ? -10.312 -1.786 8.195 1.00 96.69 212 SER A C 1
ATOM 1729 O O . SER A 1 212 ? -10.300 -2.341 7.099 1.00 96.69 212 SER A O 1
ATOM 1731 N N . ASN A 1 213 ? -10.481 -2.473 9.326 1.00 95.75 213 ASN A N 1
ATOM 1732 C CA . ASN A 1 213 ? -10.608 -3.936 9.372 1.00 95.75 213 ASN A CA 1
ATOM 1733 C C . ASN A 1 213 ? -11.912 -4.467 8.725 1.00 95.75 213 ASN A C 1
ATOM 1735 O O . ASN A 1 213 ? -12.125 -5.670 8.609 1.00 95.75 213 ASN A O 1
ATOM 1739 N N . THR A 1 214 ? -12.826 -3.581 8.323 1.00 96.62 214 THR A N 1
ATOM 1740 C CA . THR A 1 214 ? -14.112 -3.956 7.702 1.00 96.62 214 THR A CA 1
ATOM 1741 C C . THR A 1 214 ? -14.413 -3.203 6.418 1.00 96.62 214 THR A C 1
ATOM 1743 O O . THR A 1 214 ? -15.426 -3.472 5.778 1.00 96.62 214 THR A O 1
ATOM 1746 N N . TYR A 1 215 ? -13.577 -2.237 6.047 1.00 96.88 215 TYR A N 1
ATOM 1747 C CA . TYR A 1 215 ? -13.837 -1.378 4.910 1.00 96.88 215 TYR A CA 1
ATOM 1748 C C . TYR A 1 215 ? -12.547 -0.833 4.322 1.00 96.88 215 TYR A C 1
ATOM 1750 O O . TYR A 1 215 ? -11.629 -0.461 5.049 1.00 96.88 215 TYR A O 1
ATOM 1758 N N . VAL A 1 216 ? -12.507 -0.732 3.003 1.00 98.06 216 VAL A N 1
ATOM 1759 C CA . VAL A 1 216 ? -11.432 -0.069 2.273 1.00 98.06 216 VAL A CA 1
ATOM 1760 C C . VAL A 1 216 ? -12.004 0.887 1.244 1.00 98.06 216 VAL A C 1
ATOM 1762 O O . VAL A 1 216 ? -13.077 0.653 0.689 1.00 98.06 216 VAL A O 1
ATOM 1765 N N . SER A 1 217 ? -11.261 1.944 0.943 1.00 97.44 217 SER A N 1
ATOM 1766 C CA . SER A 1 217 ? -11.517 2.763 -0.231 1.00 97.44 217 SER A CA 1
ATOM 1767 C C . SER 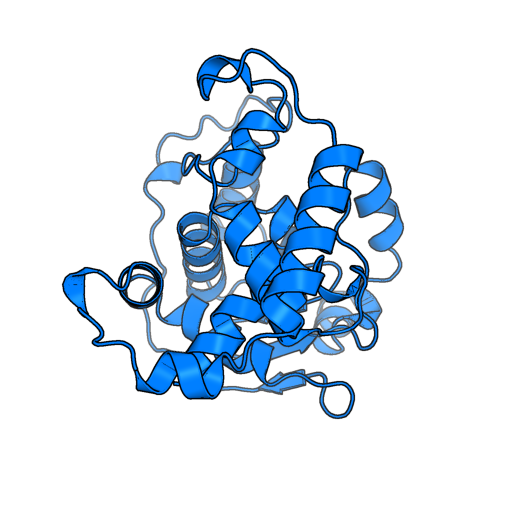A 1 217 ? -10.251 3.325 -0.850 1.00 97.44 217 SER A C 1
ATOM 1769 O O . SER A 1 217 ? -9.185 3.386 -0.233 1.00 97.44 217 SER A O 1
ATOM 1771 N N . ARG A 1 218 ? -10.395 3.740 -2.106 1.00 95.00 218 ARG A N 1
ATOM 1772 C CA . ARG A 1 218 ? -9.339 4.286 -2.947 1.00 95.00 218 ARG A CA 1
ATOM 1773 C C . ARG A 1 218 ? -9.809 5.565 -3.629 1.00 95.00 218 ARG A C 1
ATOM 1775 O O . ARG A 1 218 ? -10.896 5.617 -4.195 1.00 95.00 218 ARG A O 1
ATOM 1782 N N . ARG A 1 219 ? -8.931 6.565 -3.693 1.00 93.69 219 ARG A N 1
ATOM 1783 C CA . ARG A 1 219 ? -9.124 7.765 -4.512 1.00 93.69 219 ARG A CA 1
ATOM 1784 C C . ARG A 1 219 ? -9.238 7.386 -5.992 1.00 93.69 219 ARG A C 1
ATOM 1786 O O . ARG A 1 219 ? -8.398 6.655 -6.519 1.00 93.69 219 ARG A O 1
ATOM 1793 N N . LYS A 1 220 ? -10.229 7.949 -6.694 1.00 92.00 220 LYS A N 1
ATOM 1794 C CA . LYS A 1 220 ? -10.469 7.685 -8.128 1.00 92.00 220 LYS A CA 1
ATOM 1795 C C . LYS A 1 220 ? -9.228 7.902 -8.992 1.00 92.00 220 LYS A C 1
ATOM 1797 O O . LYS A 1 220 ? -8.851 7.029 -9.768 1.00 92.00 220 LYS A O 1
ATOM 1802 N N . LYS A 1 221 ? -8.596 9.066 -8.840 1.00 92.06 221 LYS A N 1
ATOM 1803 C CA . LYS A 1 221 ? -7.318 9.402 -9.469 1.00 92.06 221 LYS A CA 1
ATOM 1804 C C . LYS A 1 221 ? -6.263 9.441 -8.386 1.00 92.06 221 LYS A C 1
ATOM 1806 O O . LYS A 1 221 ? -6.324 10.324 -7.542 1.00 92.06 221 LYS A O 1
ATOM 1811 N N . LEU A 1 222 ? -5.319 8.506 -8.404 1.00 93.06 222 LEU A N 1
ATOM 1812 C CA . LEU A 1 222 ? -4.249 8.500 -7.412 1.00 93.06 222 LEU A CA 1
ATOM 1813 C C . LEU A 1 222 ? -3.471 9.820 -7.459 1.00 93.06 222 LEU A C 1
ATOM 1815 O O . LEU A 1 222 ? -3.275 10.406 -8.525 1.00 93.06 222 LEU A O 1
ATOM 1819 N N . LEU A 1 223 ? -3.018 10.264 -6.296 1.00 93.38 223 LEU A N 1
ATOM 1820 C CA . LEU A 1 223 ? -1.994 11.277 -6.134 1.00 93.38 223 LEU A CA 1
ATOM 1821 C C . LEU A 1 223 ? -0.638 10.595 -6.029 1.00 93.38 223 LEU A C 1
ATOM 1823 O O . LEU A 1 223 ? -0.484 9.563 -5.374 1.00 93.38 223 LEU A O 1
ATOM 1827 N N . LYS A 1 224 ? 0.365 11.207 -6.652 1.00 91.12 224 LYS A N 1
ATOM 1828 C CA . LYS A 1 224 ? 1.745 10.740 -6.552 1.00 91.12 224 LYS A CA 1
ATOM 1829 C C . LYS A 1 224 ? 2.203 10.816 -5.101 1.00 91.12 224 LYS A C 1
ATOM 1831 O O . LYS A 1 224 ? 1.935 11.828 -4.455 1.00 91.12 224 LYS A O 1
ATOM 1836 N N . ALA A 1 225 ? 2.906 9.799 -4.610 1.00 87.50 225 ALA A N 1
ATOM 1837 C CA . ALA A 1 225 ? 3.538 9.842 -3.289 1.00 87.50 225 ALA A CA 1
ATOM 1838 C C . ALA A 1 225 ? 4.419 11.098 -3.134 1.00 87.50 225 ALA A C 1
ATOM 1840 O O . ALA A 1 225 ? 5.133 11.480 -4.067 1.00 87.50 225 ALA A O 1
ATOM 1841 N N . SER A 1 226 ? 4.340 11.760 -1.980 1.00 85.94 226 SER A N 1
ATOM 1842 C CA . SER A 1 226 ? 5.156 12.941 -1.682 1.00 85.94 226 SER A CA 1
ATOM 1843 C C . SER A 1 226 ? 6.627 12.571 -1.489 1.00 85.94 226 SER A C 1
ATOM 1845 O O . SER A 1 226 ? 6.956 11.486 -1.007 1.00 85.94 226 SER A O 1
ATOM 1847 N N . HIS A 1 227 ? 7.519 13.491 -1.851 1.00 76.50 227 HIS A N 1
ATOM 1848 C CA . HIS A 1 227 ? 8.950 13.401 -1.550 1.00 76.50 227 HIS A CA 1
ATOM 1849 C C . HIS A 1 227 ? 9.333 14.228 -0.315 1.00 76.50 227 HIS A C 1
ATOM 1851 O O . HIS A 1 227 ? 10.388 13.997 0.274 1.00 76.50 227 HIS A O 1
ATOM 1857 N N . THR A 1 228 ? 8.487 15.184 0.078 1.00 75.31 228 THR A N 1
ATOM 1858 C CA . THR A 1 228 ? 8.696 16.056 1.239 1.00 75.31 228 THR A CA 1
ATOM 1859 C C . THR A 1 228 ? 7.427 16.183 2.079 1.00 75.31 228 THR A C 1
ATOM 1861 O O . THR A 1 228 ? 6.313 15.947 1.605 1.00 75.31 228 THR A O 1
ATOM 1864 N N . THR A 1 229 ? 7.582 16.597 3.336 1.00 74.25 229 THR A N 1
ATOM 1865 C CA . THR A 1 229 ? 6.454 16.887 4.232 1.00 74.25 229 THR A CA 1
ATOM 1866 C C . THR A 1 229 ? 5.599 18.049 3.726 1.00 74.25 229 THR A C 1
ATOM 1868 O O . THR A 1 229 ? 4.379 17.993 3.827 1.00 74.25 229 THR A O 1
ATOM 1871 N N . GLU A 1 230 ? 6.199 19.077 3.120 1.00 80.06 230 GLU A N 1
ATOM 1872 C CA . GLU A 1 230 ? 5.460 20.213 2.553 1.00 80.06 230 GLU A CA 1
ATOM 1873 C C . GLU A 1 230 ? 4.529 19.782 1.405 1.00 80.06 230 GLU A C 1
ATOM 1875 O O . GLU A 1 230 ? 3.376 20.211 1.332 1.00 80.06 230 GLU A O 1
ATOM 1880 N N . GLU A 1 231 ? 5.003 18.895 0.524 1.00 82.62 231 GLU A N 1
ATOM 1881 C CA . GLU A 1 231 ? 4.169 18.298 -0.525 1.00 82.62 231 GLU A CA 1
ATOM 1882 C C . GLU A 1 231 ? 3.010 17.487 0.060 1.00 82.62 231 GLU A C 1
ATOM 1884 O O . GLU A 1 231 ? 1.892 17.569 -0.453 1.00 82.62 231 GLU A O 1
ATOM 1889 N N . ALA A 1 232 ? 3.265 16.742 1.140 1.00 83.19 232 ALA A N 1
ATOM 1890 C CA . ALA A 1 232 ? 2.240 15.970 1.829 1.00 83.19 232 ALA A CA 1
ATOM 1891 C C . ALA A 1 232 ? 1.153 16.878 2.421 1.00 83.19 232 ALA A C 1
ATOM 1893 O O . ALA A 1 232 ? -0.034 16.631 2.201 1.00 83.19 232 ALA A O 1
ATOM 1894 N N . PHE A 1 233 ? 1.538 17.970 3.094 1.00 82.62 233 PHE A N 1
ATOM 1895 C CA . PHE A 1 233 ? 0.593 18.918 3.694 1.00 82.62 233 PHE A CA 1
ATOM 1896 C C . PHE A 1 233 ? -0.343 19.561 2.668 1.00 82.62 233 PHE A C 1
ATOM 1898 O O . PHE A 1 233 ? -1.533 19.714 2.936 1.00 82.62 233 PHE A O 1
ATOM 1905 N N . LYS A 1 234 ? 0.145 19.881 1.463 1.00 86.81 234 LYS A N 1
ATOM 1906 C CA . LYS A 1 234 ? -0.695 20.467 0.400 1.00 86.81 234 LYS A CA 1
ATOM 1907 C C . LYS A 1 234 ? -1.847 19.546 -0.021 1.00 86.81 234 LYS A C 1
ATOM 1909 O O . LYS A 1 234 ? -2.902 20.039 -0.419 1.00 86.81 234 LYS A O 1
ATOM 1914 N N . LYS A 1 235 ? -1.671 18.224 0.088 1.00 88.44 235 LYS A N 1
ATOM 1915 C CA . LYS A 1 235 ? -2.658 17.214 -0.337 1.00 88.44 235 LYS A CA 1
ATOM 1916 C C . LYS A 1 235 ? -3.761 16.973 0.692 1.00 88.44 235 LYS A C 1
ATOM 1918 O O . LYS A 1 235 ? -4.855 16.569 0.294 1.00 88.44 235 LYS A O 1
ATOM 1923 N N . VAL A 1 236 ? -3.511 17.296 1.965 1.00 84.50 236 VAL A N 1
ATOM 1924 C CA . VAL A 1 236 ? -4.450 17.111 3.090 1.00 84.50 236 VAL A CA 1
ATOM 1925 C C . VAL A 1 236 ? -5.801 17.781 2.824 1.00 84.50 236 VAL A C 1
ATOM 1927 O O . VAL A 1 236 ? -6.847 17.223 3.143 1.00 84.50 236 VAL A O 1
ATOM 1930 N N . SER A 1 237 ? -5.796 18.935 2.150 1.00 84.06 237 SER A N 1
ATOM 1931 C CA . SER A 1 237 ? -7.011 19.671 1.767 1.00 84.06 237 SER A CA 1
ATOM 1932 C C . SER A 1 237 ? -7.986 18.871 0.890 1.00 84.06 237 SER A C 1
ATOM 1934 O O . SER A 1 237 ? -9.153 19.234 0.803 1.00 84.06 237 SER A O 1
ATOM 1936 N N . SER A 1 238 ? -7.531 17.777 0.269 1.00 88.12 238 SER A N 1
ATOM 1937 C CA . SER A 1 238 ? -8.315 16.904 -0.614 1.00 88.12 238 SER A CA 1
ATOM 1938 C C . SER A 1 238 ? -8.619 15.522 -0.018 1.00 88.12 238 SER A C 1
ATOM 1940 O O . SER A 1 238 ? -9.038 14.625 -0.746 1.00 88.12 238 SER A O 1
ATOM 1942 N N . LEU A 1 239 ? -8.404 15.304 1.288 1.00 87.12 239 LEU A N 1
ATOM 1943 C CA . LEU A 1 239 ? -8.626 13.990 1.920 1.00 87.12 239 LEU A CA 1
ATOM 1944 C C . LEU A 1 239 ? -10.078 13.504 1.848 1.00 87.12 239 LEU A C 1
ATOM 1946 O O . LEU A 1 239 ? -10.317 12.299 1.795 1.00 87.12 239 LEU A O 1
ATOM 1950 N N . TYR A 1 240 ? -11.041 14.422 1.773 1.00 85.75 240 TYR A N 1
ATOM 1951 C CA . TYR A 1 240 ? -12.460 14.095 1.603 1.00 85.75 240 TYR A CA 1
ATOM 1952 C C . TYR A 1 240 ? -12.751 13.309 0.308 1.00 85.75 240 TYR A C 1
ATOM 1954 O O . TYR A 1 240 ? -13.780 12.647 0.212 1.00 85.75 240 TYR A O 1
ATOM 1962 N N . GLU A 1 241 ? -11.848 13.339 -0.681 1.00 89.06 241 GLU A N 1
ATOM 1963 C CA . GLU A 1 241 ? -11.970 12.571 -1.928 1.00 89.06 241 GLU A CA 1
ATOM 1964 C C . GLU A 1 241 ? -11.616 11.082 -1.770 1.00 89.06 241 GLU A C 1
ATOM 1966 O O . GLU A 1 241 ? -11.837 10.295 -2.693 1.00 89.06 241 GLU A O 1
ATOM 1971 N N . VAL A 1 242 ? -11.012 10.688 -0.643 1.00 89.94 242 VAL A N 1
ATOM 1972 C CA . VAL A 1 242 ? -10.511 9.320 -0.433 1.00 89.94 242 VAL A CA 1
ATOM 1973 C C . VAL A 1 242 ? -11.625 8.367 -0.009 1.00 89.94 242 VAL A C 1
ATOM 1975 O O . VAL A 1 242 ? -11.605 7.193 -0.384 1.00 89.94 242 VAL A O 1
ATOM 1978 N N . SER A 1 243 ? -12.574 8.838 0.802 1.00 86.75 243 SER A N 1
ATOM 1979 C CA . SER A 1 243 ? -13.602 7.987 1.404 1.00 86.75 243 SER A CA 1
ATOM 1980 C C . SER A 1 243 ? -14.802 8.792 1.878 1.00 86.75 243 SER A C 1
ATOM 1982 O O . SER A 1 243 ? -14.655 9.719 2.676 1.00 86.75 243 SER A O 1
ATOM 1984 N N . ASN A 1 244 ? -16.008 8.349 1.521 1.00 79.62 244 ASN A N 1
ATOM 1985 C CA . ASN A 1 244 ? -17.228 8.895 2.118 1.00 79.62 244 ASN A CA 1
ATOM 1986 C C . ASN A 1 244 ? -17.307 8.631 3.631 1.00 79.62 244 ASN A C 1
ATOM 1988 O O . ASN A 1 244 ? -17.869 9.437 4.373 1.00 79.62 244 ASN A O 1
ATOM 1992 N N . LYS A 1 245 ? -16.745 7.508 4.108 1.00 80.31 245 LYS A N 1
ATOM 1993 C CA . LYS A 1 245 ? -16.694 7.195 5.547 1.00 80.31 245 LYS A CA 1
ATOM 1994 C C . LYS A 1 245 ? -15.755 8.131 6.302 1.00 80.31 245 LYS A C 1
ATOM 1996 O O . LYS A 1 245 ? -16.096 8.524 7.410 1.00 80.31 245 LYS A O 1
ATOM 2001 N N . TYR A 1 246 ? -14.635 8.533 5.699 1.00 77.38 246 TYR A N 1
ATOM 2002 C CA . TYR A 1 246 ? -13.752 9.541 6.293 1.00 77.38 246 TYR A CA 1
ATOM 2003 C C . TYR A 1 246 ? -14.476 10.876 6.475 1.00 77.38 246 TYR A C 1
ATOM 2005 O O . TYR A 1 246 ? -14.461 11.425 7.571 1.00 77.38 246 TYR A O 1
ATOM 2013 N N . THR A 1 247 ? -15.184 11.353 5.446 1.00 75.56 247 THR A N 1
ATOM 2014 C CA . THR A 1 247 ? -15.931 12.618 5.525 1.00 75.56 247 THR A CA 1
ATOM 2015 C C . THR A 1 247 ? -16.936 12.623 6.681 1.00 75.56 247 THR A C 1
ATOM 2017 O O . THR A 1 247 ? -17.072 13.638 7.351 1.00 75.56 247 THR A O 1
ATOM 2020 N N . LYS A 1 248 ? -17.580 11.483 6.970 1.00 73.38 248 LYS A N 1
ATOM 2021 C CA . LYS A 1 248 ? -18.527 11.344 8.092 1.00 73.38 248 LYS A CA 1
ATOM 2022 C C . LYS A 1 248 ? -17.882 11.346 9.480 1.00 73.38 248 LYS A C 1
ATOM 2024 O O . LYS A 1 248 ? -18.569 11.646 10.446 1.00 73.38 248 LYS A O 1
ATOM 2029 N N . LEU A 1 249 ? -16.606 10.972 9.606 1.00 72.56 249 LEU A N 1
ATOM 2030 C CA . LEU A 1 249 ? -15.902 10.977 10.898 1.00 72.56 249 LEU A CA 1
ATOM 2031 C C . LEU A 1 249 ? -15.576 12.400 11.379 1.00 72.56 249 LEU A C 1
ATOM 2033 O O . LEU A 1 249 ? -15.315 12.591 12.562 1.00 72.56 249 LEU A O 1
ATOM 2037 N N . TYR A 1 250 ? -15.587 13.378 10.470 1.00 65.38 250 TYR A N 1
ATOM 2038 C CA . TYR A 1 250 ? -15.169 14.761 10.722 1.00 65.38 250 TYR A CA 1
ATOM 2039 C C . TYR A 1 250 ? -16.244 15.805 10.363 1.00 65.38 250 TYR A C 1
ATOM 2041 O O . TYR A 1 250 ? -15.942 16.998 10.320 1.00 65.38 250 TYR A O 1
ATOM 2049 N N . SER A 1 251 ? -17.478 15.362 10.099 1.00 52.06 251 SER A N 1
ATOM 2050 C CA . SER A 1 251 ? -18.676 16.194 9.900 1.00 52.06 251 SER A CA 1
ATOM 2051 C C . SER A 1 251 ? -19.551 16.196 11.144 1.00 52.06 251 SER A C 1
ATOM 2053 O O . SER A 1 251 ? -20.001 17.287 11.547 1.00 52.06 251 SER A O 1
#

pLDDT: mean 87.47, std 11.36, range [41.97, 98.44]

Radius of gyration: 18.18 Å; chains: 1; bounding box: 50×45×49 Å

Secondary structure (DSSP, 8-state):
-HHHHHHHHGGGHHHHTTSSSS-HHHHHHHHHHHHTSHHHHHTSTTGGGGT-SS---HHHHHHHHHHHHHHHTTS-HHHHHHT----GGG-HHHHHHTT-HHHHHHHHHHHT--SS--EEE-PPP--PPPP-GGGGG--TT---------SS--PPPHHHHHHHHHHHTTS-SEEE-S-HHHH-S-HHHHHHHHHHHHHTTPEEE-SSEEEETTEEEE-SSPPPPPSSHHHHHHHHTTGGGT-HHHHHH--

Foldseek 3Di:
DVLLLLLLLVQQQLALVPAPDPDSSLSSVLSLVCLQDLVQVLCDPNNVVSVDPDHQHPVNVNVVSNVSSVVCVVDPPVVVVVVDDDDVVPPPSVVLCVVQVLLSVQSSQCSPAALVRFKDFADFDPDAQDDDPLLPPQDLPDPDDDDQDGLNDLHDDNVLSVLLVCLVVVVALEDEDAGSVRNHSHPSSSSSSSSNSQNSQGWYDHLAWITHSGMIGGQSDRHRRDPDPVVSVVSVVVSCRTDVVVVVVVD

Sequence (251 aa):
DEEFRNAILIVGSEEGTFYEPKNILVANMVVVAIRNSLLEGVSSKSYKQYGSNTYLNDFSIKEITKSAIEYFSKIDLFELSNLLILDESKDVYRNISNKYPTAMKALIELSKCSESNLEHDYKKLKTKPFELEELNNVLTDEIKKTVYESGIDSTFNDTLCNLLLEIKNNDSQLFFIDSFKMCTRNYEKLLKILEFVLTHDAYFLTNNYFISNTYVSRRKKLLKASHTTEEAFKKVSSLYEVSNKYTKLYS